Protein AF-A0A2G8JKJ4-F1 (afdb_monomer_lite)

Secondary structure (DSSP, 8-state):
-----TT--EEEEEEE--HHHHHHHH-GGGHHHHHHHHHHT-EEEPPPTTS--SSS----EEEEEEEHHHHHHHHHHHHHTSEEEEEEEEE-SSS----TT-HHHHHHHHHTT-EEEEEE-TTSSEEEEEEEEEGGGHHHHHHHHHHHHHHHHHHHHHHHHHHHHHHHHHHHHHHHHHHHHHHHHHHHHHHHHHHHHHHHHHHHHHHHHHHHHHHHHHHHHHTT-------------SHHHHHHHHHHHT---------

Structure (mmCIF, N/CA/C/O backbone):
data_AF-A0A2G8JKJ4-F1
#
_entry.id   AF-A0A2G8JKJ4-F1
#
loop_
_atom_site.group_PDB
_atom_site.id
_atom_site.type_symbol
_atom_site.label_atom_id
_atom_site.label_alt_id
_atom_site.label_comp_id
_atom_site.label_asym_id
_atom_site.label_entity_id
_atom_site.label_seq_id
_atom_site.pdbx_PDB_ins_code
_atom_site.Cartn_x
_atom_site.Cartn_y
_atom_site.Cartn_z
_atom_site.occupancy
_atom_site.B_iso_or_equiv
_atom_site.auth_seq_id
_atom_site.auth_comp_id
_atom_site.auth_asym_id
_atom_site.auth_atom_id
_atom_site.pdbx_PDB_model_num
ATOM 1 N N . MET A 1 1 ? -47.276 34.596 23.358 1.00 41.00 1 MET A N 1
ATOM 2 C CA . MET A 1 1 ? -46.702 34.034 22.116 1.00 41.00 1 MET A CA 1
ATOM 3 C C . MET A 1 1 ? -45.189 34.086 22.242 1.00 41.00 1 MET A C 1
ATOM 5 O O . MET A 1 1 ? -44.627 35.168 22.160 1.00 41.00 1 MET A O 1
ATOM 9 N N . SER A 1 2 ? -44.537 32.966 22.561 1.00 43.66 2 SER A N 1
ATOM 10 C CA . SER A 1 2 ? -43.074 32.901 22.648 1.00 43.66 2 SER A CA 1
ATOM 11 C C . SER A 1 2 ? -42.493 32.855 21.238 1.00 43.66 2 SER A C 1
ATOM 13 O O . SER A 1 2 ? -42.620 31.849 20.541 1.00 43.66 2 SER A O 1
ATOM 15 N N . VAL A 1 3 ? -41.913 33.978 20.823 1.00 45.44 3 VAL A N 1
ATOM 16 C CA . VAL A 1 3 ? -41.178 34.139 19.568 1.00 45.44 3 VAL A CA 1
ATOM 17 C C . VAL A 1 3 ? -40.009 33.152 19.578 1.00 45.44 3 VAL A C 1
ATOM 19 O O . VAL A 1 3 ? -39.128 33.237 20.429 1.00 45.44 3 VAL A O 1
ATOM 22 N N . LEU A 1 4 ? -40.042 32.169 18.676 1.00 54.62 4 LEU A N 1
ATOM 23 C CA . LEU A 1 4 ? -38.936 31.241 18.470 1.00 54.62 4 LEU A CA 1
ATOM 24 C C . LEU A 1 4 ? -37.830 31.994 17.740 1.00 54.62 4 LEU A C 1
ATOM 26 O O . LEU A 1 4 ? -38.016 32.451 16.615 1.00 54.62 4 LEU A O 1
ATOM 30 N N . ASP A 1 5 ? -36.695 32.127 18.410 1.00 52.91 5 ASP A N 1
ATOM 31 C CA . ASP A 1 5 ? -35.500 32.772 17.895 1.00 52.91 5 ASP A CA 1
ATOM 32 C C . ASP A 1 5 ? -35.009 32.016 16.640 1.00 52.91 5 ASP A C 1
ATOM 34 O O . ASP A 1 5 ? -34.419 30.931 16.706 1.00 52.91 5 ASP A O 1
ATOM 38 N N . THR A 1 6 ? -35.294 32.564 15.457 1.00 54.31 6 THR A N 1
ATOM 39 C CA . THR A 1 6 ? -34.967 32.004 14.130 1.00 54.31 6 THR A CA 1
ATOM 40 C C . THR A 1 6 ? -33.466 32.015 13.812 1.00 54.31 6 THR A C 1
ATOM 42 O O . THR A 1 6 ? -33.061 31.700 12.696 1.00 54.31 6 THR A O 1
ATOM 45 N N . LYS A 1 7 ? -32.619 32.325 14.802 1.00 53.75 7 LYS A N 1
ATOM 46 C CA . LYS A 1 7 ? -31.155 32.191 14.762 1.00 53.75 7 LYS A CA 1
ATOM 47 C C . LYS A 1 7 ? -30.640 30.886 15.379 1.00 53.75 7 LYS A C 1
ATOM 49 O O . LYS A 1 7 ? -29.430 30.720 15.543 1.00 53.75 7 LYS A O 1
ATOM 54 N N . SER A 1 8 ? -31.526 29.967 15.768 1.00 60.75 8 SER A N 1
ATOM 55 C CA . SER A 1 8 ? -31.111 28.735 16.437 1.00 60.75 8 SER A CA 1
ATOM 56 C C . SER A 1 8 ? -30.429 27.779 15.449 1.00 60.75 8 SER A C 1
ATOM 58 O O . SER A 1 8 ? -31.070 27.081 14.670 1.00 60.75 8 SER A O 1
ATOM 60 N N . ASN A 1 9 ? -29.094 27.758 15.478 1.00 73.88 9 ASN A N 1
ATOM 61 C CA . ASN A 1 9 ? -28.237 26.839 14.727 1.00 73.88 9 ASN A CA 1
ATOM 62 C C . ASN A 1 9 ? -28.346 25.402 15.282 1.00 73.88 9 ASN A C 1
ATOM 64 O O . ASN A 1 9 ? -27.384 24.818 15.794 1.00 73.88 9 ASN A O 1
ATOM 68 N N . ARG A 1 10 ? -29.576 24.886 15.302 1.00 81.62 10 ARG A N 1
ATOM 69 C CA . ARG A 1 10 ? -29.944 23.575 15.814 1.00 81.62 10 ARG A CA 1
ATOM 70 C C . ARG A 1 10 ? -29.975 22.601 14.652 1.00 81.62 10 ARG A C 1
ATOM 72 O O . ARG A 1 10 ? -30.665 22.821 13.663 1.00 81.62 10 ARG A O 1
ATOM 79 N N . VAL A 1 11 ? -29.248 21.509 14.799 1.00 88.94 11 VAL A N 1
ATOM 80 C CA . VAL A 1 11 ? -29.156 20.445 13.807 1.00 88.94 11 VAL A CA 1
ATOM 81 C C . VAL A 1 11 ? -29.582 19.129 14.426 1.00 88.94 11 VAL A C 1
ATOM 83 O O . VAL A 1 11 ? -29.460 18.911 15.633 1.00 88.94 11 VAL A O 1
ATOM 86 N N . THR A 1 12 ? -30.090 18.247 13.574 1.00 90.31 12 THR A N 1
ATOM 87 C CA . THR A 1 12 ? -30.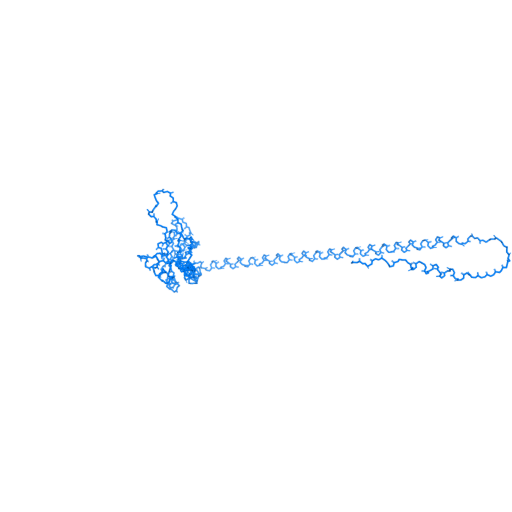307 16.848 13.928 1.00 90.31 12 THR A CA 1
ATOM 88 C C . THR A 1 12 ? -29.347 16.006 13.111 1.00 90.31 12 THR A C 1
ATOM 90 O O . THR A 1 12 ? -29.486 15.901 11.894 1.00 90.31 12 THR A O 1
ATOM 93 N N . LEU A 1 13 ? -28.359 15.427 13.780 1.00 90.38 13 LEU A N 1
ATOM 94 C CA . LEU A 1 13 ? -27.437 14.472 13.190 1.00 90.38 13 LEU A CA 1
ATOM 95 C C . LEU A 1 13 ? -27.982 13.062 13.379 1.00 90.38 13 LEU A C 1
ATOM 97 O O . LEU A 1 13 ? -28.580 12.736 14.402 1.00 90.38 13 LEU A O 1
ATOM 101 N N . LYS A 1 14 ? -27.750 12.213 12.387 1.00 90.06 14 LYS A N 1
ATOM 102 C CA . LYS A 1 14 ? -28.042 10.784 12.456 1.00 90.06 14 LYS A CA 1
ATOM 103 C C . LYS A 1 14 ? -26.732 10.031 12.317 1.00 90.06 14 LYS A C 1
ATOM 105 O O . LYS A 1 14 ? -25.901 10.387 11.481 1.00 90.06 14 LYS A O 1
ATOM 110 N N . MET A 1 15 ? -26.537 9.013 13.139 1.00 90.31 15 MET A N 1
ATOM 111 C CA . MET A 1 15 ? -25.380 8.133 13.049 1.00 90.31 15 MET A CA 1
ATOM 112 C C . MET A 1 15 ? -25.810 6.678 13.149 1.00 90.31 15 MET A C 1
ATOM 114 O O . MET A 1 15 ? -26.809 6.370 13.794 1.00 90.31 15 MET A O 1
ATOM 118 N N . ASP A 1 16 ? -25.047 5.807 12.502 1.00 88.50 16 ASP A N 1
ATOM 119 C CA . ASP A 1 16 ? -25.257 4.368 12.559 1.00 88.50 16 ASP A CA 1
ATOM 120 C C . ASP A 1 16 ? -24.409 3.767 13.683 1.00 88.50 16 ASP A C 1
ATOM 122 O O . ASP A 1 16 ? -23.215 4.065 13.798 1.00 88.50 16 ASP A O 1
ATOM 126 N N . VAL A 1 17 ? -25.048 2.978 14.540 1.00 86.94 17 VAL A N 1
ATOM 127 C CA . VAL A 1 17 ? -24.435 2.211 15.622 1.00 86.94 17 VAL A CA 1
ATOM 128 C C . VAL A 1 17 ? -25.158 0.876 15.705 1.00 86.94 17 VAL A C 1
ATOM 130 O O . VAL A 1 17 ? -26.389 0.853 15.738 1.00 8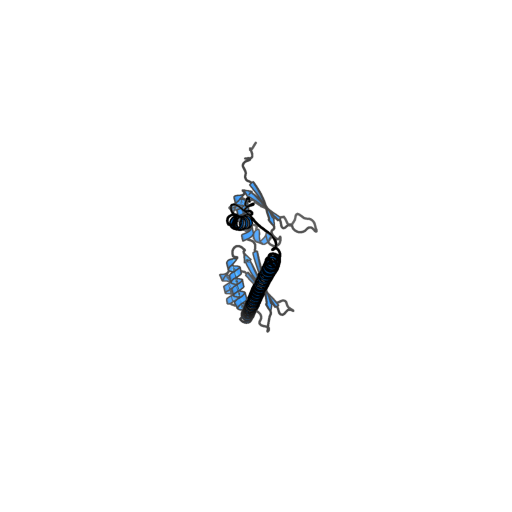6.94 17 VAL A O 1
ATOM 133 N N . SER A 1 18 ? -24.421 -0.229 15.810 1.00 85.12 18 SER A N 1
ATOM 134 C CA . SER A 1 18 ? -25.038 -1.551 15.915 1.00 85.12 18 SER A CA 1
ATOM 135 C C . SER A 1 18 ? -25.956 -1.646 17.137 1.00 85.12 18 SER A C 1
ATOM 137 O O . SER A 1 18 ? -25.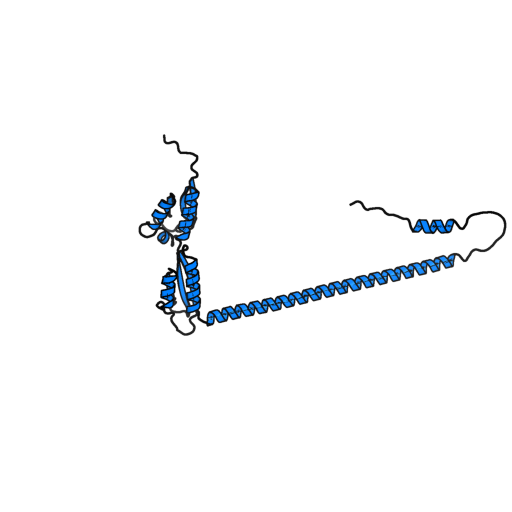575 -1.265 18.249 1.00 85.12 18 SER A O 1
ATOM 139 N N . PHE A 1 19 ? -27.144 -2.233 16.971 1.00 82.94 19 PHE A N 1
ATOM 140 C CA . PHE A 1 19 ? -28.081 -2.473 18.077 1.00 82.94 19 PHE A CA 1
ATOM 141 C C . PHE A 1 19 ? -27.462 -3.263 19.247 1.00 82.94 19 PHE A C 1
ATOM 143 O O . PHE A 1 19 ? -27.896 -3.124 20.391 1.00 82.94 19 PHE A O 1
ATOM 150 N N . THR A 1 20 ? -26.435 -4.085 18.990 1.00 84.62 20 THR A N 1
ATOM 151 C CA . THR A 1 20 ? -25.707 -4.836 20.030 1.00 84.62 20 THR A CA 1
ATOM 152 C C . THR A 1 20 ? -24.883 -3.936 20.950 1.00 84.62 20 THR A C 1
ATOM 154 O O . THR A 1 20 ? -24.540 -4.336 22.062 1.00 84.62 20 THR A O 1
ATOM 157 N N . GLU A 1 21 ? -24.540 -2.735 20.491 1.00 85.81 21 GLU A N 1
ATOM 158 C CA . GLU A 1 21 ? -23.681 -1.778 21.192 1.00 85.81 21 GLU A CA 1
ATOM 159 C C . GLU A 1 21 ? -24.491 -0.687 21.897 1.00 85.81 21 GLU A C 1
ATOM 161 O O . GLU A 1 21 ? -23.993 -0.082 22.848 1.00 85.81 21 GLU A O 1
ATOM 166 N N . HIS A 1 22 ? -25.759 -0.482 21.507 1.00 87.44 22 HIS A N 1
ATOM 167 C CA . HIS A 1 22 ? -26.654 0.507 22.127 1.00 87.44 22 HIS A CA 1
ATOM 168 C C . HIS A 1 22 ? -26.699 0.344 23.645 1.00 87.44 22 HIS A C 1
ATOM 170 O O . HIS A 1 22 ? -26.510 1.315 24.373 1.00 87.44 22 HIS A O 1
ATOM 176 N N . SER A 1 23 ? -26.855 -0.887 24.145 1.00 86.12 23 SER A N 1
ATOM 177 C CA . SER A 1 23 ? -26.884 -1.150 25.590 1.00 86.12 23 SER A CA 1
ATOM 178 C C . SER A 1 23 ? -25.584 -0.757 26.298 1.00 86.12 23 SER A C 1
ATOM 180 O O . SER A 1 23 ? -25.615 -0.345 27.457 1.00 86.12 23 SER A O 1
ATOM 182 N N . HIS A 1 24 ? -24.442 -0.894 25.617 1.00 86.31 24 HIS A N 1
ATOM 183 C CA . HIS A 1 24 ? -23.134 -0.554 26.173 1.00 86.31 24 HIS A CA 1
ATOM 184 C C . HIS A 1 24 ? -22.961 0.966 26.287 1.00 86.31 24 HIS A C 1
ATOM 186 O O . HIS A 1 24 ? -22.520 1.446 27.328 1.00 86.31 24 HIS A O 1
ATOM 192 N N . ILE A 1 25 ? -23.391 1.714 25.264 1.00 88.44 25 ILE A N 1
ATOM 193 C CA . ILE A 1 25 ? -23.325 3.185 25.238 1.00 88.44 25 ILE A CA 1
ATOM 194 C C . ILE A 1 25 ? -24.319 3.811 26.223 1.00 88.44 25 ILE A C 1
ATOM 196 O O . ILE A 1 25 ? -23.982 4.763 26.925 1.00 88.44 25 ILE A O 1
ATOM 200 N N . ILE A 1 26 ? -25.547 3.283 26.292 1.00 89.19 26 ILE A N 1
ATOM 201 C CA . ILE A 1 26 ? -26.577 3.752 27.232 1.00 89.19 26 ILE A CA 1
ATOM 202 C C . ILE A 1 26 ? -26.079 3.577 28.676 1.00 89.19 26 ILE A C 1
ATOM 204 O O . ILE A 1 26 ? -26.216 4.478 29.513 1.00 89.19 26 ILE A O 1
ATOM 208 N N . GLY A 1 27 ? -25.440 2.439 28.951 1.00 85.94 27 GLY A N 1
ATOM 209 C CA . GLY A 1 27 ? -24.912 2.096 30.263 1.00 85.94 27 GLY A CA 1
ATOM 210 C C . GLY A 1 27 ? -25.996 1.682 31.259 1.00 85.94 27 GLY A C 1
ATOM 211 O O . GLY A 1 27 ? -27.198 1.722 30.988 1.00 85.94 27 GLY A O 1
ATOM 212 N N . LYS A 1 28 ? -25.568 1.275 32.458 1.00 86.88 28 LYS A N 1
ATOM 213 C CA . LYS A 1 28 ? -26.476 0.838 33.531 1.00 86.88 28 LYS A CA 1
ATOM 214 C C . LYS A 1 28 ? -27.427 1.984 33.910 1.00 86.88 28 LYS A C 1
ATOM 216 O O . LYS A 1 28 ? -26.973 3.048 34.325 1.00 86.88 28 LYS A O 1
ATOM 221 N N . GLY A 1 29 ? -28.735 1.778 33.727 1.00 84.69 29 GLY A N 1
ATOM 222 C CA . GLY A 1 29 ? -29.771 2.778 34.027 1.00 84.69 29 GLY A CA 1
ATOM 223 C C . GLY A 1 29 ? -29.738 4.038 33.149 1.00 84.69 29 GLY A C 1
ATOM 224 O O . GLY A 1 29 ? -30.301 5.064 33.536 1.00 84.69 29 GLY A O 1
ATOM 225 N N . GLY A 1 30 ? -29.052 4.003 32.000 1.00 87.50 30 GLY A N 1
ATOM 226 C CA . GLY A 1 30 ? -28.909 5.175 31.133 1.00 87.50 30 GLY A CA 1
ATOM 227 C C . GLY A 1 30 ? -27.964 6.250 31.671 1.00 87.50 30 GLY A C 1
ATOM 228 O O . GLY A 1 30 ? -27.962 7.366 31.160 1.00 87.50 30 GLY A O 1
ATOM 229 N N . ASN A 1 31 ? -27.180 5.956 32.713 1.00 90.69 31 ASN A N 1
ATOM 230 C CA . ASN A 1 31 ? -26.353 6.966 33.377 1.00 90.69 31 ASN A CA 1
ATOM 231 C C . ASN A 1 31 ? -25.243 7.514 32.472 1.00 90.69 31 ASN A C 1
ATOM 233 O O . ASN A 1 31 ? -24.952 8.706 32.526 1.00 90.69 31 ASN A O 1
ATOM 237 N N . ILE A 1 32 ? -24.650 6.664 31.628 1.00 91.12 32 ILE A N 1
ATOM 238 C CA . ILE A 1 32 ? -23.559 7.069 30.732 1.00 91.12 32 ILE A CA 1
ATOM 239 C C . ILE A 1 32 ? -24.105 8.028 29.677 1.00 91.12 32 ILE A C 1
ATOM 241 O O . ILE A 1 32 ? -23.603 9.141 29.537 1.00 91.12 32 ILE A O 1
ATOM 245 N N . ILE A 1 33 ? -25.179 7.641 28.984 1.00 91.56 33 ILE A N 1
ATOM 246 C CA . ILE A 1 33 ? -25.757 8.501 27.953 1.00 91.56 33 ILE A CA 1
ATOM 247 C C . ILE A 1 33 ? -26.364 9.784 28.529 1.00 91.56 33 ILE A C 1
ATOM 249 O O . ILE A 1 33 ? -26.212 10.838 27.921 1.00 91.56 33 ILE A O 1
ATOM 253 N N . ARG A 1 34 ? -26.992 9.735 29.713 1.00 92.81 34 ARG A N 1
ATOM 254 C CA . ARG A 1 34 ? -27.537 10.935 30.370 1.00 92.81 34 ARG A CA 1
ATOM 255 C C . ARG A 1 34 ? -26.437 11.957 30.647 1.00 92.81 34 ARG A C 1
ATOM 257 O O . ARG A 1 34 ? -26.633 13.133 30.370 1.00 92.81 34 ARG A O 1
ATOM 264 N N . LYS A 1 35 ? -25.266 11.493 31.093 1.00 92.75 35 LYS A N 1
ATOM 265 C CA . LYS A 1 35 ? -24.085 12.341 31.275 1.00 92.75 35 LYS A CA 1
ATOM 266 C C . LYS A 1 35 ? -23.624 12.969 29.956 1.00 92.75 35 LYS A C 1
ATOM 268 O O . LYS A 1 35 ? -23.375 14.164 29.917 1.00 92.75 35 LYS A O 1
ATOM 273 N N . VAL A 1 36 ? -23.587 12.206 28.859 1.00 92.62 36 VAL A N 1
ATOM 274 C CA . VAL A 1 36 ? -23.235 12.752 27.532 1.00 92.62 36 VAL A CA 1
ATOM 275 C C . VAL A 1 36 ? -24.257 13.796 27.064 1.00 92.62 36 VAL A C 1
ATOM 277 O O . VAL A 1 36 ? -23.864 14.831 26.531 1.00 92.62 36 VAL A O 1
ATOM 280 N N . MET A 1 37 ? -25.557 13.563 27.271 1.00 92.94 37 MET A N 1
ATOM 281 C CA . MET A 1 37 ? -26.612 14.536 26.946 1.00 92.94 37 MET A CA 1
ATOM 282 C C . MET A 1 37 ? -26.471 15.831 27.753 1.00 92.94 37 MET A C 1
ATOM 284 O O . MET A 1 37 ? -26.619 16.915 27.194 1.00 92.94 37 MET A O 1
ATOM 288 N N . GLU A 1 38 ? -26.171 15.715 29.048 1.00 93.25 38 GLU A N 1
ATOM 289 C CA . GLU A 1 38 ? -25.981 16.844 29.964 1.00 93.25 38 GLU A CA 1
ATOM 290 C C . GLU A 1 38 ? -24.729 17.658 29.609 1.00 93.25 38 GLU A C 1
ATOM 292 O O . GLU A 1 38 ? -24.814 18.875 29.463 1.00 93.25 38 GLU A O 1
ATOM 297 N N . GLU A 1 39 ? -23.594 16.994 29.370 1.00 92.38 39 GLU A N 1
ATOM 298 C CA . GLU A 1 39 ? -22.326 17.644 29.004 1.00 92.38 39 GLU A CA 1
ATOM 299 C C . GLU A 1 39 ? -22.396 18.361 27.648 1.00 92.38 39 GLU A C 1
ATOM 301 O O . GLU A 1 39 ? -21.786 19.412 27.464 1.00 92.38 39 GLU A O 1
ATOM 306 N N . THR A 1 40 ? -23.133 17.801 26.686 1.00 91.38 40 THR A N 1
ATOM 307 C CA . THR A 1 40 ? -23.195 18.331 25.311 1.00 91.38 40 THR A CA 1
ATOM 308 C C . THR A 1 40 ? -24.409 19.220 25.052 1.00 91.38 40 THR A C 1
ATOM 310 O O . THR A 1 40 ? -24.523 19.806 23.971 1.00 91.38 40 THR A O 1
ATOM 313 N N . GLY A 1 41 ? -25.349 19.300 26.001 1.00 90.19 41 GLY A N 1
ATOM 314 C CA . GLY A 1 41 ? -26.628 19.996 25.832 1.00 90.19 41 GLY A CA 1
ATOM 315 C C . GLY A 1 41 ? -27.478 19.450 24.675 1.00 90.19 41 GLY A C 1
ATOM 316 O O . GLY A 1 41 ? -28.303 20.176 24.112 1.00 90.19 41 GLY A O 1
ATOM 317 N N . CYS A 1 42 ? -27.247 18.197 24.272 1.00 92.25 42 CYS A N 1
ATOM 318 C CA . CYS A 1 42 ? -27.900 17.559 23.131 1.00 92.25 42 CYS A CA 1
ATOM 319 C C . CYS A 1 42 ? -28.880 16.474 23.573 1.00 92.25 42 CYS A C 1
ATOM 321 O O . CYS A 1 42 ? -28.691 15.792 24.576 1.00 92.25 42 CYS A O 1
ATOM 323 N N . HIS A 1 43 ? -29.917 16.270 22.768 1.00 91.81 43 HIS A N 1
ATOM 324 C CA . HIS A 1 43 ? -30.904 15.223 22.967 1.00 91.81 43 HIS A CA 1
ATOM 325 C C . HIS A 1 43 ? -30.600 14.036 22.051 1.00 91.81 43 HIS A C 1
ATOM 327 O O . HIS A 1 43 ? -30.695 14.146 20.827 1.00 91.81 43 HIS A O 1
ATOM 333 N N . ILE A 1 44 ? -30.231 12.901 22.643 1.00 92.25 44 ILE A N 1
ATOM 334 C CA . ILE A 1 44 ? -29.839 11.685 21.920 1.00 92.25 44 ILE A CA 1
ATOM 335 C C . ILE A 1 44 ? -30.972 10.656 22.018 1.00 92.25 44 ILE A C 1
ATOM 337 O O . ILE A 1 44 ? -31.435 10.314 23.099 1.00 92.25 44 ILE A O 1
ATOM 341 N N . HIS A 1 45 ? -31.435 10.142 20.889 1.00 89.81 45 HIS A N 1
ATOM 342 C CA . HIS A 1 45 ? -32.508 9.160 20.835 1.00 89.81 45 HIS A CA 1
ATOM 343 C C . HIS A 1 45 ? -32.004 7.874 20.185 1.00 89.81 45 HIS A C 1
ATOM 345 O O . HIS A 1 45 ? -31.599 7.876 19.018 1.00 89.81 45 HIS A O 1
ATOM 351 N N . PHE A 1 46 ? -32.052 6.780 20.946 1.00 88.06 46 PHE A N 1
ATOM 352 C CA . PHE A 1 46 ? -31.813 5.432 20.440 1.00 88.06 46 PHE A CA 1
ATOM 353 C C . PHE A 1 46 ? -33.122 4.846 19.901 1.00 88.06 46 PHE A C 1
ATOM 355 O O . PHE A 1 46 ? -34.180 5.104 20.476 1.00 88.06 46 PHE A O 1
ATOM 362 N N . PRO A 1 47 ? -33.081 4.077 18.806 1.00 81.69 47 PRO A N 1
ATOM 363 C CA . PRO A 1 47 ? -34.268 3.428 18.272 1.00 81.69 47 PRO A CA 1
ATOM 364 C C . PRO A 1 47 ? -34.803 2.426 19.302 1.00 81.69 47 PRO A C 1
ATOM 366 O O . PRO A 1 47 ? -34.100 1.512 19.732 1.00 81.69 47 PRO A O 1
ATOM 369 N N . ASP A 1 48 ? -36.047 2.632 19.735 1.00 66.94 48 ASP A N 1
ATOM 370 C CA . ASP A 1 48 ? -36.690 1.781 20.732 1.00 66.94 48 ASP A CA 1
ATOM 371 C C . ASP A 1 48 ? -36.901 0.376 20.152 1.00 66.94 48 ASP A C 1
ATOM 373 O O . ASP A 1 48 ? -37.592 0.194 19.147 1.00 66.94 48 ASP A O 1
ATOM 377 N N . SER A 1 49 ? -36.299 -0.628 20.792 1.00 55.81 49 SER A N 1
ATOM 378 C CA . SER A 1 49 ? -36.421 -2.030 20.380 1.00 55.81 49 SER A CA 1
ATOM 379 C C . SER A 1 49 ? -37.845 -2.582 20.538 1.00 55.81 49 SER A C 1
ATOM 381 O O . SER A 1 49 ? -38.132 -3.634 19.974 1.00 55.81 49 SER A O 1
ATOM 383 N N . ASN A 1 50 ? -38.737 -1.894 21.264 1.00 53.56 50 ASN A N 1
ATOM 384 C CA . ASN A 1 50 ? -40.089 -2.377 21.569 1.00 53.56 50 ASN A CA 1
ATOM 385 C C . ASN A 1 50 ? -41.203 -1.803 20.676 1.00 53.56 50 ASN A C 1
ATOM 387 O O . ASN A 1 50 ? -42.358 -2.197 20.833 1.00 53.56 50 ASN A O 1
ATOM 391 N N . ARG A 1 51 ? -40.904 -0.890 19.738 1.00 55.19 51 ARG A N 1
ATOM 392 C CA . ARG A 1 51 ? -41.931 -0.259 18.879 1.00 55.19 51 ARG A CA 1
ATOM 393 C C . ARG A 1 51 ? -42.197 -0.957 17.541 1.00 55.19 51 ARG A C 1
ATOM 395 O O . ARG A 1 51 ? -43.092 -0.519 16.824 1.00 55.19 51 ARG A O 1
ATOM 402 N N . CYS A 1 52 ? -41.483 -2.036 17.220 1.00 48.56 52 CYS A N 1
ATOM 403 C CA . CYS A 1 52 ? -41.679 -2.777 15.973 1.00 48.56 52 CYS A CA 1
ATOM 404 C C . CYS A 1 52 ? -42.197 -4.191 16.245 1.00 48.56 52 CYS A C 1
ATOM 406 O O . CYS A 1 52 ? -41.459 -5.091 16.645 1.00 48.56 52 CYS A O 1
ATOM 408 N N . THR A 1 53 ? -43.493 -4.368 16.001 1.00 49.09 53 THR A N 1
ATOM 409 C CA . THR A 1 53 ? -44.154 -5.658 15.806 1.00 49.09 53 THR A CA 1
ATOM 410 C C . THR A 1 53 ? -43.390 -6.463 14.753 1.00 49.09 53 THR A C 1
ATOM 412 O O . THR A 1 53 ? -43.124 -5.945 13.679 1.00 49.09 53 THR A O 1
ATOM 415 N N . GLN A 1 54 ? -43.011 -7.692 15.117 1.00 50.50 54 GLN A N 1
ATOM 416 C CA . GLN A 1 54 ? -42.597 -8.828 14.282 1.00 50.50 54 GLN A CA 1
ATOM 417 C C . GLN A 1 54 ? -41.922 -8.507 12.924 1.00 50.50 54 GLN A C 1
ATOM 419 O O . GLN A 1 54 ? -42.554 -8.057 11.978 1.00 50.50 54 GLN A O 1
ATOM 424 N N . GLN A 1 55 ? -40.653 -8.925 12.800 1.00 50.88 55 GLN A N 1
ATOM 425 C CA . GLN A 1 55 ? -39.962 -9.233 11.531 1.00 50.88 55 GLN A CA 1
ATOM 426 C C . GLN A 1 55 ? -39.239 -8.122 10.751 1.00 50.88 55 GLN A C 1
ATOM 428 O O . GLN A 1 55 ? -38.789 -8.389 9.639 1.00 50.88 55 GLN A O 1
ATOM 433 N N . GLN A 1 56 ? -38.999 -6.944 11.330 1.00 49.75 56 GLN A N 1
ATOM 434 C CA . GLN A 1 56 ? -38.167 -5.920 10.685 1.00 49.75 56 GLN A CA 1
ATOM 435 C C . GLN A 1 56 ? -36.879 -5.650 11.466 1.00 49.75 56 GLN A C 1
ATOM 437 O O . GLN A 1 56 ? -36.889 -5.518 12.689 1.00 49.75 56 GLN A O 1
ATOM 442 N N . GLU A 1 57 ? -35.765 -5.627 10.735 1.00 55.81 57 GLU A N 1
ATOM 443 C CA . GLU A 1 57 ? -34.406 -5.379 11.215 1.00 55.81 57 GLU A CA 1
ATOM 444 C C . GLU A 1 57 ? -34.375 -4.238 12.242 1.00 55.81 57 GLU A C 1
ATOM 446 O O . GLU A 1 57 ? -34.900 -3.147 12.010 1.00 55.81 57 GLU A O 1
ATOM 451 N N . LYS A 1 58 ? -33.774 -4.496 13.410 1.00 63.38 58 LYS A N 1
ATOM 452 C CA . LYS A 1 58 ? -33.565 -3.468 14.436 1.00 63.38 58 LYS A CA 1
ATOM 453 C C . LYS A 1 58 ? -32.787 -2.319 13.795 1.00 63.38 58 LYS A C 1
ATOM 455 O O . LYS A 1 58 ? -31.701 -2.541 13.270 1.00 63.38 58 LYS A O 1
ATOM 460 N N . SER A 1 59 ? -33.341 -1.108 13.822 1.00 70.88 59 SER A N 1
ATOM 461 C CA . SER A 1 59 ? -32.665 0.055 13.245 1.00 70.88 59 SER A CA 1
ATOM 462 C C . SER A 1 59 ? -31.379 0.354 14.016 1.00 70.88 59 SER A C 1
ATOM 464 O O . SER A 1 59 ? -31.383 0.406 15.245 1.00 70.88 59 SER A O 1
ATOM 466 N N . ASN A 1 60 ? -30.289 0.593 13.293 1.00 84.25 60 ASN A N 1
ATOM 467 C CA . ASN A 1 60 ? -29.006 1.017 13.856 1.00 84.25 60 ASN A CA 1
ATOM 468 C C . ASN A 1 60 ? -28.904 2.552 13.986 1.00 84.25 60 ASN A C 1
ATOM 470 O O . ASN A 1 60 ? -27.882 3.086 14.412 1.00 84.25 60 ASN A O 1
ATOM 474 N N . GLN A 1 61 ? -29.960 3.294 13.633 1.00 86.31 61 GLN A N 1
ATOM 475 C CA . GLN A 1 61 ? -29.905 4.750 13.532 1.00 86.31 61 GLN A CA 1
ATOM 476 C C . GLN A 1 61 ? -30.149 5.449 14.877 1.00 86.31 61 GLN A C 1
ATOM 478 O O . GLN A 1 61 ? -31.281 5.539 15.353 1.00 86.31 61 GLN A O 1
ATOM 483 N N . VAL A 1 62 ? -29.094 6.042 15.434 1.00 90.00 62 VAL A N 1
ATOM 484 C CA . VAL A 1 62 ? -29.142 6.938 16.598 1.00 90.00 62 VAL A CA 1
ATOM 485 C C . VAL A 1 62 ? -29.294 8.383 16.118 1.00 90.00 62 VAL A C 1
ATOM 487 O O . VAL A 1 62 ? -28.573 8.829 15.222 1.00 90.00 62 VAL A O 1
ATOM 490 N N . SER A 1 63 ? -30.235 9.128 16.702 1.00 91.50 63 SER A N 1
ATOM 491 C CA . SER A 1 63 ? -30.501 10.534 16.350 1.00 91.50 63 SER A CA 1
ATOM 492 C C . SER A 1 63 ? -30.013 11.478 17.448 1.00 91.50 63 SER A C 1
ATOM 494 O O . SER A 1 63 ? -30.318 11.268 18.615 1.00 91.50 63 SER A O 1
ATOM 496 N N . ILE A 1 64 ? -29.282 12.529 17.082 1.00 94.12 64 ILE A N 1
ATOM 497 C CA . ILE A 1 64 ? -28.689 13.522 17.985 1.00 94.12 64 ILE A CA 1
ATOM 498 C C . ILE A 1 64 ? -29.228 14.895 17.586 1.00 94.12 64 ILE A C 1
ATOM 500 O O . ILE A 1 64 ? -28.880 15.403 16.523 1.00 94.12 64 ILE A O 1
ATOM 504 N N . ALA A 1 65 ? -30.069 15.499 18.418 1.00 91.94 65 ALA A N 1
ATOM 505 C CA . ALA A 1 65 ? -30.657 16.813 18.174 1.00 91.94 65 ALA A CA 1
ATOM 506 C C . ALA A 1 65 ? -30.096 17.849 19.155 1.00 91.94 65 ALA A C 1
ATOM 508 O O . ALA A 1 65 ? -30.223 17.700 20.370 1.00 91.94 65 ALA A O 1
ATOM 509 N N . GLY A 1 66 ? -29.505 18.926 18.647 1.00 91.12 66 GLY A N 1
ATOM 510 C CA . GLY A 1 66 ? -28.872 19.941 19.488 1.00 91.12 66 GLY A CA 1
ATOM 511 C C . GLY A 1 66 ? -28.244 21.064 18.678 1.00 91.12 66 GLY A C 1
ATOM 512 O O . GLY A 1 66 ? -28.555 21.234 17.504 1.00 91.12 66 GLY A O 1
ATOM 513 N N . GLN A 1 67 ? -27.379 21.859 19.303 1.00 91.44 67 GLN A N 1
ATOM 514 C CA . GLN A 1 67 ? -26.568 22.853 18.586 1.00 91.44 67 GLN A CA 1
ATOM 515 C C . GLN A 1 67 ? -25.502 22.155 17.728 1.00 91.44 67 GLN A C 1
ATOM 517 O O . GLN A 1 67 ? -25.090 21.054 18.077 1.00 91.44 67 GLN A O 1
ATOM 522 N N . ILE A 1 68 ? -25.011 22.777 16.647 1.00 89.19 68 ILE A N 1
ATOM 523 C CA . ILE A 1 68 ? -23.974 22.163 15.784 1.00 89.19 68 ILE A CA 1
ATOM 524 C C . ILE A 1 68 ? -22.744 21.702 16.577 1.00 89.19 68 ILE A C 1
ATOM 526 O O . ILE A 1 68 ? -22.309 20.562 16.427 1.00 89.19 68 ILE A O 1
ATOM 530 N N . THR A 1 69 ? -22.204 22.568 17.435 1.00 90.62 69 THR A N 1
ATOM 531 C CA . THR A 1 69 ? -21.004 22.288 18.239 1.00 90.62 69 THR A CA 1
ATOM 532 C C . THR A 1 69 ? -21.237 21.152 19.232 1.00 90.62 69 THR A C 1
ATOM 534 O O . THR A 1 69 ? -20.435 20.227 19.307 1.00 90.62 69 THR A O 1
ATOM 537 N N . GLY A 1 70 ? -22.367 21.174 19.944 1.00 92.00 70 GLY A N 1
ATOM 538 C CA . GLY A 1 70 ? -22.749 20.112 20.875 1.00 92.00 70 GLY A CA 1
ATOM 539 C C . GLY A 1 70 ? -23.041 18.785 20.170 1.00 92.00 70 GLY A C 1
ATOM 540 O O . GLY A 1 70 ? -22.651 17.733 20.665 1.00 92.00 70 GLY A O 1
ATOM 541 N N . ALA A 1 71 ? -23.682 18.811 18.998 1.00 92.19 71 ALA A N 1
ATOM 542 C CA . ALA A 1 71 ? -24.052 17.603 18.264 1.00 92.19 71 ALA A CA 1
ATOM 543 C C . ALA A 1 71 ? -22.818 16.872 17.711 1.00 92.19 71 ALA A C 1
ATOM 545 O O . ALA A 1 71 ? -22.776 15.640 17.710 1.00 92.19 71 ALA A O 1
ATOM 546 N N . GLU A 1 72 ? -21.800 17.621 17.280 1.00 92.50 72 GLU A N 1
ATOM 547 C CA . GLU A 1 72 ? -20.503 17.072 16.875 1.00 92.50 72 GLU A CA 1
ATOM 548 C C . GLU A 1 72 ? -19.767 16.448 18.072 1.00 92.50 72 GLU A C 1
ATOM 550 O O . GLU A 1 72 ? -19.380 15.277 18.003 1.00 92.50 72 GLU A O 1
ATOM 555 N N . GLN A 1 73 ? -19.715 17.151 19.209 1.00 93.19 73 GLN A N 1
ATOM 556 C CA . GLN A 1 73 ? -19.121 16.629 20.445 1.00 93.19 73 GLN A CA 1
ATOM 557 C C . GLN A 1 73 ? -19.851 15.384 20.966 1.00 93.19 73 GLN A C 1
ATOM 559 O O . GLN A 1 73 ? -19.211 14.400 21.334 1.00 93.19 73 GLN A O 1
ATOM 564 N N . ALA A 1 74 ? -21.186 15.375 20.948 1.00 93.56 74 ALA A N 1
ATOM 565 C CA . ALA A 1 74 ? -21.997 14.221 21.331 1.00 93.56 74 ALA A CA 1
ATOM 566 C C . ALA A 1 74 ? -21.703 13.014 20.441 1.00 93.56 74 ALA A C 1
ATOM 568 O O . ALA A 1 74 ? -21.523 11.903 20.940 1.00 93.56 74 ALA A O 1
ATOM 569 N N . ARG A 1 75 ? -21.579 13.226 19.126 1.00 92.31 75 ARG A N 1
ATOM 570 C CA . ARG A 1 75 ? -21.186 12.175 18.180 1.00 92.31 75 ARG A CA 1
ATOM 571 C C . ARG A 1 75 ? -19.785 11.640 18.479 1.00 92.31 75 ARG A C 1
ATOM 573 O O . ARG A 1 75 ? -19.594 10.425 18.431 1.00 92.31 75 ARG A O 1
ATOM 580 N N . ALA A 1 76 ? -18.821 12.509 18.784 1.00 91.56 76 ALA A N 1
ATOM 581 C CA . ALA A 1 76 ? -17.469 12.097 19.159 1.00 91.56 76 ALA A CA 1
ATOM 582 C C . ALA A 1 76 ? -17.471 11.274 20.460 1.00 91.56 76 ALA A C 1
ATOM 584 O O . ALA A 1 76 ? -16.910 10.180 20.490 1.00 91.56 76 ALA A O 1
ATOM 585 N N . LYS A 1 77 ? -18.193 11.731 21.491 1.00 91.19 77 LYS A N 1
ATOM 586 C CA . LYS A 1 77 ? -18.348 11.025 22.774 1.00 91.19 77 LYS A CA 1
ATOM 587 C C . LYS A 1 77 ? -19.033 9.667 22.629 1.00 91.19 77 LYS A C 1
ATOM 589 O O . LYS A 1 77 ? -18.574 8.691 23.212 1.00 91.19 77 LYS A O 1
ATOM 594 N N . ILE A 1 78 ? -20.091 9.568 21.821 1.00 91.56 78 ILE A N 1
ATOM 595 C CA . ILE A 1 78 ? -20.745 8.280 21.535 1.00 91.56 78 ILE A CA 1
ATOM 596 C C . ILE A 1 78 ? -19.764 7.322 20.857 1.00 91.56 78 ILE A C 1
ATOM 598 O O . ILE A 1 78 ? -19.698 6.157 21.239 1.00 91.56 78 ILE A O 1
ATOM 602 N N . ARG A 1 79 ? -18.983 7.801 19.879 1.00 89.56 79 ARG A N 1
ATOM 603 C CA . ARG A 1 79 ? -17.965 6.976 19.211 1.00 89.56 79 ARG A CA 1
ATOM 604 C C . ARG A 1 79 ? -16.867 6.511 20.158 1.00 89.56 79 ARG A C 1
ATOM 606 O O . ARG A 1 79 ? -16.399 5.390 20.020 1.00 89.56 79 ARG A O 1
ATOM 613 N N . GLU A 1 80 ? -16.475 7.348 21.109 1.00 88.75 80 GLU A N 1
ATOM 614 C CA . GLU A 1 80 ? -15.470 7.027 22.121 1.00 88.75 80 GLU A CA 1
ATOM 615 C C . GLU A 1 80 ? -15.939 5.927 23.096 1.00 88.75 80 GLU A C 1
ATOM 617 O O . GLU A 1 80 ? -15.132 5.118 23.555 1.00 88.75 80 GLU A O 1
ATOM 622 N N . LEU A 1 81 ? -17.247 5.868 23.366 1.00 87.25 81 LEU A N 1
ATOM 623 C CA . LEU A 1 81 ? -17.886 4.849 24.205 1.00 87.25 81 LEU A CA 1
ATOM 624 C C . LEU A 1 81 ? -18.148 3.521 23.475 1.00 87.25 81 LEU A C 1
ATOM 626 O O . LEU A 1 81 ? -18.590 2.558 24.109 1.00 87.25 81 LEU A O 1
ATOM 630 N N . LEU A 1 82 ? -17.905 3.450 22.161 1.00 88.25 82 LEU A N 1
ATOM 631 C CA . LEU A 1 82 ? -18.063 2.205 21.418 1.00 88.25 82 LEU A CA 1
ATOM 632 C C . LEU A 1 82 ? -17.030 1.172 21.890 1.00 88.25 82 LEU A C 1
ATOM 634 O O . LEU A 1 82 ? -15.839 1.488 22.003 1.00 88.25 82 LEU A O 1
ATOM 638 N N . PRO A 1 83 ? -17.455 -0.075 22.155 1.00 84.38 83 PRO A N 1
ATOM 639 C CA . PRO A 1 83 ? -16.526 -1.136 22.490 1.00 84.38 83 PRO A CA 1
ATOM 640 C C . PRO A 1 83 ? -15.685 -1.493 21.262 1.00 84.38 83 PRO A C 1
ATOM 642 O O . PRO A 1 83 ? -16.211 -1.773 20.189 1.00 84.38 83 PRO A O 1
ATOM 645 N N . LEU A 1 84 ? -14.369 -1.547 21.429 1.00 84.56 84 LEU A N 1
ATOM 646 C CA . LEU A 1 84 ? -13.458 -2.043 20.405 1.00 84.56 84 LEU A CA 1
ATOM 647 C C . LEU A 1 84 ? -13.185 -3.521 20.685 1.00 84.56 84 LEU A C 1
ATOM 649 O O . LEU A 1 84 ? -12.688 -3.866 21.756 1.00 84.56 84 LEU A O 1
ATOM 653 N N . VAL A 1 85 ? -13.538 -4.405 19.754 1.00 83.19 85 VAL A N 1
ATOM 654 C CA . VAL A 1 85 ? -13.333 -5.853 19.899 1.00 83.19 85 VAL A CA 1
ATOM 655 C C . VAL A 1 85 ? -12.442 -6.347 18.770 1.00 83.19 85 VAL A C 1
ATOM 657 O O . VAL A 1 85 ? -12.798 -6.237 17.602 1.00 83.19 85 VAL A O 1
ATOM 660 N N . LEU A 1 86 ? -11.297 -6.917 19.130 1.00 83.19 86 LEU A N 1
ATOM 661 C CA . LEU A 1 86 ? -10.387 -7.595 18.214 1.00 83.19 86 LEU A CA 1
ATOM 662 C C . LEU A 1 86 ? -10.374 -9.079 18.552 1.00 83.19 86 LEU A C 1
ATOM 664 O O . LEU A 1 86 ? -10.403 -9.452 19.724 1.00 83.19 86 LEU A O 1
ATOM 668 N N . PHE A 1 87 ? -10.307 -9.929 17.538 1.00 83.56 87 PHE A N 1
ATOM 669 C CA . PHE A 1 87 ? -10.078 -11.350 17.734 1.00 83.56 87 PHE A CA 1
ATOM 670 C C . PHE A 1 87 ? -8.969 -11.828 16.808 1.00 83.56 87 PHE A C 1
ATOM 672 O O . PHE A 1 87 ? -8.846 -11.364 15.677 1.00 83.56 87 PHE A O 1
ATOM 679 N N . PHE A 1 88 ? -8.162 -12.755 17.301 1.00 81.31 88 PHE A N 1
ATOM 680 C CA . PHE A 1 88 ? -7.165 -13.458 16.509 1.00 81.31 88 PHE A CA 1
ATOM 681 C C . PHE A 1 88 ? -7.197 -14.939 16.864 1.00 81.31 88 PHE A C 1
ATOM 683 O O . PHE A 1 88 ? -7.552 -15.324 17.982 1.00 81.31 88 PHE A O 1
ATOM 690 N N . GLU A 1 89 ? -6.863 -15.776 15.891 1.00 77.75 89 GLU A N 1
ATOM 691 C CA . GLU A 1 89 ? -6.812 -17.222 16.064 1.00 77.75 89 GLU A CA 1
ATOM 692 C C . GLU A 1 89 ? -5.357 -17.672 16.165 1.00 77.75 89 GLU A C 1
ATOM 694 O O . GLU A 1 89 ? -4.524 -17.319 15.332 1.00 77.75 89 GLU A O 1
ATOM 699 N N . LEU A 1 90 ? -5.054 -18.446 17.203 1.00 72.81 90 LEU A N 1
ATOM 700 C CA . LEU A 1 90 ? -3.746 -19.052 17.420 1.00 72.81 90 LEU A CA 1
ATOM 701 C C . LEU A 1 90 ? -3.801 -20.524 16.986 1.00 72.81 90 LEU A C 1
ATOM 703 O O . LEU A 1 90 ? -4.645 -21.254 17.518 1.00 72.81 90 LEU A O 1
ATOM 707 N N . PRO A 1 91 ? -2.926 -20.986 16.072 1.00 64.38 91 PRO A N 1
ATOM 708 C CA . PRO A 1 91 ? -2.798 -22.404 15.755 1.00 64.38 91 PRO A CA 1
ATOM 709 C C . PRO A 1 91 ? -2.137 -23.141 16.931 1.00 64.38 91 PRO A C 1
ATOM 711 O O . PRO A 1 91 ? -1.015 -22.834 17.329 1.00 64.38 91 PRO A O 1
ATOM 714 N N . ILE A 1 92 ? -2.837 -24.115 17.509 1.00 63.31 92 ILE A N 1
ATOM 715 C CA . ILE A 1 92 ? -2.360 -24.917 18.639 1.00 63.31 92 ILE A CA 1
ATOM 716 C C . ILE A 1 92 ? -1.456 -26.030 18.095 1.00 63.31 92 ILE A C 1
ATOM 718 O O . ILE A 1 92 ? -1.911 -27.140 17.811 1.00 63.31 92 ILE A O 1
ATOM 722 N N 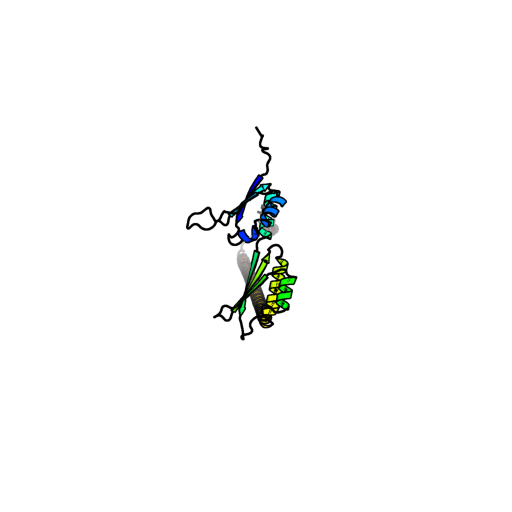. SER A 1 93 ? -0.161 -25.749 17.974 1.00 52.88 93 SER A N 1
ATOM 723 C CA . SER A 1 93 ? 0.859 -26.783 17.778 1.00 52.88 93 SER A CA 1
ATOM 724 C C . SER A 1 93 ? 1.248 -27.372 19.137 1.00 52.88 93 SER A C 1
ATOM 726 O O . SER A 1 93 ? 2.076 -26.809 19.843 1.00 52.88 93 SER A O 1
ATOM 728 N N . GLY A 1 94 ? 0.649 -28.507 19.516 1.00 52.59 94 GLY A N 1
ATOM 729 C CA . GLY A 1 94 ? 1.187 -29.348 20.598 1.00 52.59 94 GLY A CA 1
ATOM 730 C C . GLY A 1 94 ? 0.485 -29.307 21.961 1.00 52.59 94 GLY A C 1
ATOM 731 O O . GLY A 1 94 ? 1.131 -29.554 22.971 1.00 52.59 94 GLY A O 1
ATOM 732 N N . GLY A 1 95 ? -0.822 -29.038 22.026 1.00 53.00 95 GLY A N 1
ATOM 733 C CA . GLY A 1 95 ? -1.621 -29.309 23.236 1.00 53.00 95 GLY A CA 1
ATOM 734 C C . GLY A 1 95 ? -1.386 -28.381 24.437 1.00 53.00 95 GLY A C 1
ATOM 735 O O . GLY A 1 95 ? -1.999 -28.588 25.480 1.00 53.00 95 GLY A O 1
ATOM 736 N N . LEU A 1 96 ? -0.556 -27.343 24.304 1.00 51.53 96 LEU A N 1
ATOM 737 C CA . LEU A 1 96 ? -0.427 -26.307 25.326 1.00 51.53 96 LEU A CA 1
ATOM 738 C C . LEU A 1 96 ? -1.663 -25.405 25.288 1.00 51.53 96 LEU A C 1
ATOM 740 O O . LEU A 1 96 ? -1.867 -24.624 24.357 1.00 51.53 96 LEU A O 1
ATOM 744 N N . GLN A 1 97 ? -2.514 -25.546 26.300 1.00 57.56 97 GLN A N 1
ATOM 745 C CA . GLN A 1 97 ? -3.632 -24.645 26.529 1.00 57.56 97 GLN A CA 1
ATOM 746 C C . GLN A 1 97 ? -3.064 -23.273 26.930 1.00 57.56 97 GLN A C 1
ATOM 748 O O . GLN A 1 97 ? -2.286 -23.210 27.885 1.00 57.56 97 GLN A O 1
ATOM 753 N N . PRO A 1 98 ? -3.397 -22.173 26.230 1.00 61.16 98 PRO A N 1
ATOM 754 C CA . PRO A 1 98 ? -2.992 -20.852 26.682 1.00 61.16 98 PRO A CA 1
ATOM 755 C C . PRO A 1 98 ? -3.700 -20.579 28.008 1.00 61.16 98 PRO A C 1
ATOM 757 O O . PRO A 1 98 ? -4.930 -20.526 28.074 1.00 61.16 98 PRO A O 1
ATOM 760 N N . ASP A 1 99 ? -2.917 -20.479 29.078 1.00 63.75 99 ASP A N 1
ATOM 761 C CA . ASP A 1 99 ? -3.459 -20.266 30.409 1.00 63.75 99 ASP A CA 1
ATOM 762 C C . ASP A 1 99 ? -3.949 -18.816 30.519 1.00 63.75 99 ASP A C 1
ATOM 764 O O . ASP A 1 99 ? -3.163 -17.868 30.603 1.00 63.75 99 ASP A O 1
ATOM 768 N N . MET A 1 100 ? -5.275 -18.648 30.483 1.00 63.66 100 MET A N 1
ATOM 769 C CA . MET A 1 100 ? -5.973 -17.369 30.670 1.00 63.66 100 MET A CA 1
ATOM 770 C C . MET A 1 100 ? -5.513 -16.657 31.953 1.00 63.66 100 MET A C 1
ATOM 772 O O . MET A 1 100 ? -5.531 -15.427 32.016 1.00 63.66 100 MET A O 1
ATOM 776 N N . ASN A 1 101 ? -5.084 -17.419 32.963 1.00 65.44 101 ASN A N 1
ATOM 777 C CA . ASN A 1 101 ? -4.664 -16.898 34.258 1.00 65.44 101 ASN A CA 1
ATOM 778 C C . ASN A 1 101 ? -3.152 -16.679 34.368 1.00 65.44 101 ASN A C 1
ATOM 780 O O . ASN A 1 101 ? -2.654 -16.449 35.469 1.00 65.44 101 ASN A O 1
ATOM 784 N N . SER A 1 102 ? -2.416 -16.707 33.253 1.00 75.31 102 SER A N 1
ATOM 785 C CA . SER A 1 102 ? -1.002 -16.343 33.267 1.00 75.31 102 SER A CA 1
ATOM 786 C C . SER A 1 102 ? -0.814 -14.939 33.871 1.00 75.31 102 SER A C 1
ATOM 788 O O . SER A 1 102 ? -1.536 -14.006 33.490 1.00 75.31 102 SER A O 1
ATOM 790 N N . PRO A 1 103 ? 0.171 -14.749 34.773 1.00 77.69 103 PRO A N 1
ATOM 791 C CA . PRO A 1 103 ? 0.439 -13.452 35.392 1.00 77.69 103 PRO A CA 1
ATOM 792 C C . PRO A 1 103 ? 0.725 -12.369 34.342 1.00 77.69 103 PRO A C 1
ATOM 794 O O . PRO A 1 103 ? 0.377 -11.208 34.548 1.00 77.69 103 PRO A O 1
ATOM 797 N N . THR A 1 104 ? 1.262 -12.740 33.174 1.00 77.25 104 THR A N 1
ATOM 798 C CA . THR A 1 104 ? 1.482 -11.813 32.056 1.00 77.25 104 THR A CA 1
ATOM 799 C C . THR A 1 104 ? 0.166 -11.327 31.450 1.00 77.25 104 THR A C 1
ATOM 801 O O . THR A 1 104 ? 0.009 -10.132 31.206 1.00 77.25 104 THR A O 1
ATOM 804 N N . VAL A 1 105 ? -0.806 -12.222 31.238 1.00 81.88 105 VAL A N 1
ATOM 805 C CA . VAL A 1 105 ? -2.125 -11.869 30.681 1.00 81.88 105 VAL A CA 1
ATOM 806 C C . VAL A 1 105 ? -2.887 -10.982 31.663 1.00 81.88 105 VAL A C 1
ATOM 808 O O . VAL A 1 105 ? -3.446 -9.967 31.253 1.00 81.88 105 VAL A O 1
ATOM 811 N N . GLN A 1 106 ? -2.852 -11.308 32.958 1.00 84.50 106 GLN A N 1
ATOM 812 C CA . GLN A 1 106 ? -3.482 -10.494 34.003 1.00 84.50 106 GLN A CA 1
ATOM 813 C C . GLN A 1 106 ? -2.837 -9.109 34.115 1.00 84.50 106 GLN A C 1
ATOM 815 O O . GLN A 1 106 ? -3.550 -8.106 34.171 1.00 84.50 106 GLN A O 1
ATOM 820 N N . HIS A 1 107 ? -1.505 -9.036 34.065 1.00 84.62 107 HIS A N 1
ATOM 821 C CA . HIS A 1 107 ? -0.794 -7.762 34.056 1.00 84.62 107 HIS A CA 1
ATOM 822 C C . HIS A 1 107 ? -1.133 -6.932 32.810 1.00 84.62 107 HIS A C 1
ATOM 824 O O . HIS A 1 107 ? -1.347 -5.728 32.922 1.00 84.62 107 HIS A O 1
ATOM 830 N N . VAL A 1 108 ? -1.245 -7.539 31.622 1.00 85.31 108 VAL A N 1
ATOM 831 C CA . VAL A 1 108 ? -1.649 -6.837 30.387 1.00 85.31 108 VAL A CA 1
ATOM 832 C C . VAL A 1 108 ? -3.101 -6.348 30.460 1.00 85.31 108 VAL A C 1
ATOM 834 O O . VAL A 1 108 ? -3.371 -5.196 30.131 1.00 85.31 108 VAL A O 1
ATOM 837 N N . VAL A 1 109 ? -4.027 -7.176 30.949 1.00 87.12 109 VAL A N 1
ATOM 838 C CA . VAL A 1 109 ? -5.441 -6.816 31.172 1.00 87.12 109 VAL A CA 1
ATOM 839 C C . VAL A 1 109 ? -5.569 -5.608 32.103 1.00 87.12 109 VAL A C 1
ATOM 841 O O . VAL A 1 109 ? -6.292 -4.661 31.787 1.00 87.12 109 VAL A O 1
ATOM 844 N N . GLN A 1 110 ? -4.836 -5.615 33.218 1.00 85.94 110 GLN A N 1
ATOM 845 C CA . GLN A 1 110 ? -4.859 -4.536 34.207 1.00 85.94 110 GLN A CA 1
ATOM 846 C C . GLN A 1 110 ? -4.154 -3.272 33.701 1.00 85.94 110 GLN A C 1
ATOM 848 O O . GLN A 1 110 ? -4.728 -2.188 33.758 1.00 85.94 110 GLN A O 1
ATOM 853 N N . SER A 1 111 ? -2.935 -3.402 33.170 1.00 85.38 111 SER A N 1
ATOM 854 C CA . SER A 1 111 ? -2.121 -2.257 32.729 1.00 85.38 111 SER A CA 1
ATOM 855 C C . SER A 1 111 ? -2.692 -1.550 31.502 1.00 85.38 111 SER A C 1
ATOM 857 O O . SER A 1 111 ? -2.605 -0.329 31.402 1.00 85.38 111 SER A O 1
ATOM 859 N N . CYS A 1 112 ? -3.305 -2.293 30.581 1.00 81.94 112 CYS A N 1
ATOM 860 C CA . CYS A 1 112 ? -3.902 -1.733 29.374 1.00 81.94 112 CYS A CA 1
ATOM 861 C C . CYS A 1 112 ? -5.415 -1.508 29.502 1.00 81.94 112 CYS A C 1
ATOM 863 O O . CYS A 1 112 ? -6.023 -1.037 28.547 1.00 81.94 112 CYS A O 1
ATOM 865 N N . ASN A 1 113 ? -6.029 -1.812 30.653 1.00 85.88 113 ASN A N 1
ATOM 866 C CA . ASN A 1 113 ? -7.460 -1.634 30.928 1.00 85.88 113 ASN A CA 1
ATOM 867 C C . ASN A 1 113 ? -8.374 -2.276 29.854 1.00 85.88 113 ASN A C 1
ATOM 869 O O . ASN A 1 113 ? -9.345 -1.667 29.388 1.00 85.88 113 ASN A O 1
ATOM 873 N N . VAL A 1 114 ? -8.041 -3.504 29.445 1.00 87.19 114 VAL A N 1
ATOM 874 C CA . VAL A 1 114 ? -8.753 -4.292 28.422 1.00 87.19 114 VAL A CA 1
ATOM 875 C C . VAL A 1 114 ? -9.241 -5.618 28.987 1.00 87.19 114 VAL A C 1
ATOM 877 O O . VAL A 1 114 ? -8.587 -6.214 29.828 1.00 87.19 114 VAL A O 1
ATOM 880 N N . ALA A 1 115 ? -10.366 -6.127 28.496 1.00 85.31 115 ALA A N 1
ATOM 881 C CA . ALA A 1 115 ? -10.871 -7.453 28.826 1.00 85.31 115 ALA A CA 1
ATOM 882 C C . ALA A 1 115 ? -10.427 -8.468 27.766 1.00 85.31 115 ALA A C 1
ATOM 884 O O . ALA A 1 115 ? -10.737 -8.315 26.588 1.00 85.31 115 ALA A O 1
ATOM 885 N N . VAL A 1 116 ? -9.736 -9.528 28.174 1.00 85.25 116 VAL A N 1
ATOM 886 C CA . VAL A 1 116 ? -9.287 -10.599 27.274 1.00 85.25 116 VAL A CA 1
ATOM 887 C C . VAL A 1 116 ? -10.097 -11.856 27.557 1.00 85.25 116 VAL A C 1
ATOM 889 O O . VAL A 1 116 ? -10.374 -12.180 28.708 1.00 85.25 116 VAL A O 1
ATOM 892 N N . ASN A 1 117 ? -10.497 -12.561 26.504 1.00 83.69 117 ASN A N 1
ATOM 893 C CA . ASN A 1 117 ? -11.211 -13.821 26.600 1.00 83.69 117 ASN A CA 1
ATOM 894 C C . ASN A 1 117 ? -10.705 -14.805 25.541 1.00 83.69 117 ASN A C 1
ATOM 896 O O . ASN A 1 117 ? -10.822 -14.551 24.347 1.00 83.69 117 ASN A O 1
ATOM 900 N N . MET A 1 118 ? -10.183 -15.943 25.975 1.00 80.38 118 MET A N 1
ATOM 901 C CA . MET A 1 118 ? -9.692 -17.022 25.124 1.00 80.38 118 MET A CA 1
ATOM 902 C C . MET A 1 118 ? -10.707 -18.163 25.119 1.00 80.38 118 MET A C 1
ATOM 904 O O . MET A 1 118 ? -11.027 -18.721 26.169 1.00 80.38 118 MET A O 1
ATOM 908 N N . LYS A 1 119 ? -11.239 -18.507 23.944 1.00 79.19 119 LYS A N 1
ATOM 909 C CA . LYS A 1 119 ? -12.135 -19.657 23.772 1.00 79.19 119 LYS A CA 1
ATOM 910 C C . LYS A 1 119 ? -11.483 -20.671 22.841 1.00 79.19 119 LYS A C 1
ATOM 912 O O . LYS A 1 119 ? -11.155 -20.349 21.702 1.00 79.19 119 LYS A O 1
ATOM 917 N N . GLN A 1 120 ? -11.339 -21.904 23.320 1.00 70.38 120 GLN A N 1
ATOM 918 C CA . GLN A 1 120 ? -10.917 -23.029 22.496 1.00 70.38 120 GLN A CA 1
ATOM 919 C C . GLN A 1 120 ? -12.145 -23.643 21.828 1.00 70.38 120 GLN A C 1
ATOM 921 O O . GLN A 1 120 ? -13.129 -23.993 22.488 1.00 70.38 120 GLN A O 1
ATOM 926 N N . LYS A 1 121 ? -12.114 -23.765 20.503 1.00 63.34 121 LYS A N 1
ATOM 927 C CA . LYS A 1 121 ? -13.197 -24.416 19.770 1.00 63.34 121 LYS A CA 1
ATOM 928 C C . LYS A 1 121 ? -13.025 -25.924 19.965 1.00 63.34 121 LYS A C 1
ATOM 930 O O . LYS A 1 121 ? -12.045 -26.486 19.496 1.00 63.34 121 LYS A O 1
ATOM 935 N N . GLY A 1 122 ? -13.957 -26.585 20.659 1.00 57.16 122 GLY A N 1
ATOM 936 C CA . GLY A 1 122 ? -13.828 -27.968 21.168 1.00 57.16 122 GLY A CA 1
ATOM 937 C C . GLY A 1 122 ? -13.572 -29.101 20.154 1.00 57.16 122 GLY A C 1
ATOM 938 O O . GLY A 1 122 ? -13.607 -30.264 20.538 1.00 57.16 122 GLY A O 1
ATOM 939 N N . ARG A 1 123 ? -13.330 -28.796 18.872 1.00 58.25 123 ARG A N 1
ATOM 940 C CA . ARG A 1 123 ? -12.918 -29.750 17.823 1.00 58.25 123 ARG A CA 1
ATOM 941 C C . ARG A 1 123 ? -11.838 -29.222 16.866 1.00 58.25 123 ARG A C 1
ATOM 943 O O . ARG A 1 123 ? -11.526 -29.899 15.893 1.00 58.25 123 ARG A O 1
ATOM 950 N N . GLY A 1 124 ? -11.291 -28.029 17.091 1.00 55.28 124 GLY A N 1
ATOM 951 C CA . GLY A 1 124 ? -10.319 -27.410 16.192 1.00 55.28 124 GLY A CA 1
ATOM 952 C C . GLY A 1 124 ? -9.052 -27.042 16.940 1.00 55.28 124 GLY A C 1
ATOM 953 O O . GLY A 1 124 ? -9.116 -26.507 18.042 1.00 55.28 124 GLY A O 1
ATOM 954 N N . PHE A 1 125 ? -7.906 -27.299 16.322 1.00 63.19 125 PHE A N 1
ATOM 955 C CA . PHE A 1 125 ? -6.568 -26.907 16.766 1.00 63.19 125 PHE A CA 1
ATOM 956 C C . PHE A 1 125 ? -6.360 -25.376 16.748 1.00 63.19 125 PHE A C 1
ATOM 958 O O . PHE A 1 125 ? -5.275 -24.909 16.421 1.00 63.19 125 PHE A O 1
ATOM 965 N N . SER A 1 126 ? -7.391 -24.579 17.048 1.00 67.62 126 SER A N 1
ATOM 966 C CA . SER A 1 126 ? -7.328 -23.123 17.100 1.00 67.62 126 SER A CA 1
ATOM 967 C C . SER A 1 126 ? -7.968 -22.575 18.376 1.00 67.62 126 SER A C 1
ATOM 969 O O . SER A 1 126 ? -9.096 -22.919 18.752 1.00 67.62 126 SER A O 1
ATOM 971 N N . THR A 1 127 ? -7.224 -21.707 19.059 1.00 75.94 127 THR A N 1
ATOM 972 C CA . THR A 1 127 ? -7.743 -20.906 20.170 1.00 75.94 127 THR A CA 1
ATOM 973 C C . THR A 1 127 ? -8.039 -19.513 19.648 1.00 75.94 127 THR A C 1
ATOM 975 O O . THR A 1 127 ? -7.139 -18.838 19.151 1.00 75.94 127 THR A O 1
ATOM 978 N N . THR A 1 128 ? -9.284 -19.061 19.780 1.00 80.69 128 THR A N 1
ATOM 979 C CA . THR A 1 128 ? -9.646 -17.679 19.461 1.00 80.69 128 THR A CA 1
ATOM 980 C C . THR A 1 128 ? -9.439 -16.822 20.701 1.00 80.69 128 THR A C 1
ATOM 982 O O . THR A 1 128 ? -10.109 -17.012 21.722 1.00 80.69 128 THR A O 1
ATOM 985 N N . VAL A 1 129 ? -8.528 -15.861 20.614 1.00 83.56 129 VAL A N 1
ATOM 986 C CA . VAL A 1 129 ? -8.316 -14.844 21.644 1.00 83.56 129 VAL A CA 1
ATOM 987 C C . VAL A 1 129 ? -9.102 -13.609 21.241 1.00 83.56 129 VAL A C 1
ATOM 989 O O . VAL A 1 129 ? -8.902 -13.065 20.163 1.00 83.56 129 VAL A O 1
ATOM 992 N N . THR A 1 130 ? -10.023 -13.182 22.096 1.00 86.06 130 THR A N 1
ATOM 993 C CA . THR A 1 130 ? -10.831 -11.972 21.929 1.00 86.06 130 THR A CA 1
ATOM 994 C C . THR A 1 130 ? -10.350 -10.919 22.917 1.00 86.06 130 THR A C 1
ATOM 996 O O . THR A 1 130 ? -10.423 -11.133 24.124 1.00 86.06 130 THR A O 1
ATOM 999 N N . VAL A 1 131 ? -9.890 -9.777 22.422 1.00 88.31 131 VAL A N 1
ATOM 1000 C CA . VAL A 1 131 ? -9.499 -8.611 23.218 1.00 88.31 131 VAL A CA 1
ATOM 1001 C C . VAL A 1 131 ? -10.582 -7.549 23.051 1.00 88.31 131 VAL A C 1
ATOM 1003 O O . VAL A 1 131 ? -10.831 -7.071 21.946 1.00 88.31 131 VAL A O 1
ATOM 1006 N N . ARG A 1 132 ? -11.257 -7.194 24.142 1.00 86.19 132 ARG A N 1
ATOM 1007 C CA . ARG A 1 132 ? -12.285 -6.154 24.209 1.00 86.19 132 ARG A CA 1
ATOM 1008 C C . ARG A 1 132 ? -11.748 -4.961 24.993 1.00 86.19 132 ARG A C 1
ATOM 1010 O O . ARG A 1 132 ? -11.367 -5.095 26.150 1.00 86.19 132 ARG A O 1
ATOM 1017 N N . GLY A 1 133 ? -11.789 -3.785 24.395 1.00 86.81 133 GLY A N 1
ATOM 1018 C CA . GLY A 1 133 ? -11.537 -2.517 25.065 1.00 86.81 133 GLY A CA 1
ATOM 1019 C C . GLY A 1 133 ? -12.572 -1.470 24.689 1.00 86.81 133 GLY A C 1
ATOM 1020 O O . GLY A 1 133 ? -13.637 -1.783 24.161 1.00 86.81 133 GLY A O 1
ATOM 1021 N N . SER A 1 134 ? -12.242 -0.221 24.979 1.00 83.31 134 SER A N 1
ATOM 1022 C CA . SER A 1 134 ? -13.034 0.954 24.621 1.00 83.31 134 SER A CA 1
ATOM 1023 C C . SER A 1 134 ? -12.316 1.726 23.520 1.00 83.31 134 SER A C 1
ATOM 1025 O O . SER A 1 134 ? -11.081 1.763 23.520 1.00 83.31 134 SER A O 1
ATOM 1027 N N . ALA A 1 135 ? -13.052 2.370 22.613 1.00 82.56 135 ALA A N 1
ATOM 1028 C CA . ALA A 1 135 ? -12.456 3.243 21.601 1.00 82.56 135 ALA A CA 1
ATOM 1029 C C . ALA A 1 135 ? -11.660 4.405 22.235 1.00 82.56 135 ALA A C 1
ATOM 1031 O O . ALA A 1 135 ? -10.628 4.803 21.688 1.00 82.56 135 ALA A O 1
ATOM 1032 N N . SER A 1 136 ? -12.049 4.861 23.436 1.00 81.56 136 SER A N 1
ATOM 1033 C CA . SER A 1 136 ? -11.261 5.801 24.259 1.00 81.56 136 SER A CA 1
ATOM 1034 C C . SER A 1 136 ? -9.824 5.349 24.528 1.00 81.56 136 SER A C 1
ATOM 1036 O O . SER A 1 136 ? -8.928 6.179 24.650 1.00 81.56 136 SER A O 1
ATOM 1038 N N . ASN A 1 137 ? -9.581 4.039 24.599 1.00 82.94 137 ASN A N 1
ATOM 1039 C CA . ASN A 1 137 ? -8.282 3.464 24.934 1.00 82.94 137 ASN A CA 1
ATOM 1040 C C . ASN A 1 137 ? -7.727 2.602 23.791 1.00 82.94 137 ASN A C 1
ATOM 1042 O O . ASN A 1 137 ? -7.231 1.492 23.994 1.00 82.94 137 ASN A O 1
ATOM 1046 N N . THR A 1 138 ? -7.810 3.121 22.565 1.00 83.44 138 THR A N 1
ATOM 1047 C CA . THR A 1 138 ? -7.315 2.431 21.362 1.00 83.44 138 THR A CA 1
ATOM 1048 C C . THR A 1 138 ? -5.821 2.088 21.464 1.00 83.44 138 THR A C 1
ATOM 1050 O O . THR A 1 138 ? -5.415 0.995 21.069 1.00 83.44 138 THR A O 1
ATOM 1053 N N . GLY A 1 139 ? -5.007 2.983 22.039 1.00 84.25 139 GLY A N 1
ATOM 1054 C CA . GLY A 1 139 ? -3.575 2.743 22.262 1.00 84.25 139 GLY A CA 1
ATOM 1055 C C . GLY A 1 139 ? -3.322 1.550 23.184 1.00 84.25 139 GLY A C 1
ATOM 1056 O O . GLY A 1 139 ? -2.583 0.639 22.819 1.00 84.25 139 GLY A O 1
ATOM 1057 N N . GLY A 1 140 ? -4.020 1.491 24.323 1.00 85.69 140 GLY A N 1
ATOM 1058 C CA . GLY A 1 140 ? -3.924 0.367 25.253 1.00 85.69 140 GLY A CA 1
ATOM 1059 C C . GLY A 1 140 ? -4.372 -0.958 24.638 1.00 85.69 140 GLY A C 1
ATOM 1060 O O . GLY A 1 140 ? -3.718 -1.975 24.849 1.00 85.69 140 GLY A O 1
ATOM 1061 N N . VAL A 1 141 ? -5.436 -0.964 23.823 1.00 86.69 141 VAL A N 1
ATOM 1062 C CA . VAL A 1 141 ? -5.886 -2.187 23.132 1.00 86.69 141 VAL A CA 1
ATOM 1063 C C . VAL A 1 141 ? -4.848 -2.689 22.137 1.00 86.69 141 VAL A C 1
ATOM 1065 O O . VAL A 1 141 ? -4.588 -3.892 22.087 1.00 86.69 141 VAL A O 1
ATOM 1068 N N . LYS A 1 142 ? -4.235 -1.786 21.367 1.00 86.25 142 LYS A N 1
ATOM 1069 C CA . LYS A 1 142 ? -3.178 -2.142 20.418 1.00 86.25 142 LYS A CA 1
ATOM 1070 C C . LYS A 1 142 ? -1.971 -2.737 21.143 1.00 86.25 142 LYS A C 1
ATOM 1072 O O . LYS A 1 142 ? -1.539 -3.829 20.785 1.00 86.25 142 LYS A O 1
ATOM 1077 N N . ASP A 1 143 ? -1.479 -2.065 22.178 1.00 86.38 143 ASP A N 1
ATOM 1078 C CA . ASP A 1 143 ? -0.309 -2.516 22.937 1.00 86.38 143 ASP A CA 1
ATOM 1079 C C . ASP A 1 143 ? -0.575 -3.833 23.671 1.00 86.38 143 ASP A C 1
ATOM 1081 O O . ASP A 1 143 ? 0.284 -4.715 23.696 1.00 86.38 143 ASP A O 1
ATOM 1085 N N . ALA A 1 144 ? -1.779 -4.007 24.225 1.00 85.75 144 ALA A N 1
ATOM 1086 C CA . ALA A 1 144 ? -2.196 -5.270 24.818 1.00 85.75 144 ALA A CA 1
ATOM 1087 C C . ALA A 1 144 ? -2.218 -6.398 23.788 1.00 85.75 144 ALA A C 1
ATOM 1089 O O . ALA A 1 144 ? -1.747 -7.495 24.074 1.00 85.75 144 ALA A O 1
ATOM 1090 N N . CYS A 1 145 ? -2.741 -6.126 22.591 1.00 85.06 145 CYS A N 1
ATOM 1091 C CA . CYS A 1 145 ? -2.801 -7.096 21.507 1.00 85.06 145 CYS A CA 1
ATOM 1092 C C . CYS A 1 145 ? -1.395 -7.520 21.069 1.00 85.06 145 CYS A C 1
ATOM 1094 O O . CYS A 1 145 ? -1.136 -8.714 20.988 1.00 85.06 145 CYS A O 1
ATOM 1096 N N . VAL A 1 146 ? -0.472 -6.569 20.891 1.00 83.56 146 VAL A N 1
ATOM 1097 C CA . VAL A 1 146 ? 0.933 -6.854 20.548 1.00 83.56 146 VAL A CA 1
ATOM 1098 C C . VAL A 1 146 ? 1.597 -7.700 21.636 1.00 83.56 146 VAL A C 1
ATOM 1100 O O . VAL A 1 146 ? 2.125 -8.763 21.335 1.00 83.56 146 VAL A O 1
ATOM 1103 N N . LYS A 1 147 ? 1.481 -7.309 22.912 1.00 81.50 147 LYS A N 1
ATOM 1104 C CA . LYS A 1 147 ? 2.064 -8.070 24.034 1.00 81.50 147 LYS A CA 1
ATOM 1105 C C . LYS A 1 147 ? 1.474 -9.476 24.168 1.00 81.50 147 LYS A C 1
ATOM 1107 O O . LYS A 1 147 ? 2.195 -10.419 24.484 1.00 81.50 147 LYS A O 1
ATOM 1112 N N . LEU A 1 148 ? 0.167 -9.627 23.941 1.00 81.44 148 LEU A N 1
ATOM 1113 C CA . LEU A 1 148 ? -0.502 -10.930 23.941 1.00 81.44 148 LEU A CA 1
ATOM 1114 C C . LEU A 1 148 ? -0.072 -11.770 22.741 1.00 81.44 148 LEU A C 1
ATOM 1116 O O . LEU A 1 148 ? 0.161 -12.960 22.910 1.00 81.44 148 LEU A O 1
ATOM 1120 N N . MET A 1 149 ? 0.058 -11.174 21.557 1.00 76.69 149 MET A N 1
ATOM 1121 C CA . MET A 1 149 ? 0.546 -11.860 20.362 1.00 76.69 149 MET A CA 1
ATOM 1122 C C . MET A 1 149 ? 1.989 -12.327 20.552 1.00 76.69 149 MET A C 1
ATOM 1124 O O . MET A 1 149 ? 2.258 -13.497 20.311 1.00 76.69 149 MET A O 1
ATOM 1128 N N . ASP A 1 150 ? 2.882 -11.487 21.071 1.00 77.06 150 ASP A N 1
ATOM 1129 C CA . ASP A 1 150 ? 4.278 -11.861 21.329 1.00 77.06 150 ASP A CA 1
ATOM 1130 C C . ASP A 1 150 ? 4.382 -13.009 22.344 1.00 77.06 150 ASP A C 1
ATOM 1132 O O . ASP A 1 150 ? 5.121 -13.975 22.141 1.00 77.06 150 ASP A O 1
ATOM 1136 N N . HIS A 1 151 ? 3.601 -12.942 23.426 1.00 75.50 151 HIS A N 1
ATOM 1137 C CA . HIS A 1 151 ? 3.634 -13.946 24.487 1.00 75.50 151 HIS A CA 1
ATOM 1138 C C . HIS A 1 151 ? 2.924 -15.259 24.107 1.00 75.50 151 HIS A C 1
ATOM 1140 O O . HIS A 1 151 ? 3.331 -16.326 24.564 1.00 75.50 151 HIS A O 1
ATOM 1146 N N . LEU A 1 152 ? 1.851 -15.209 23.308 1.00 72.94 152 LEU A N 1
ATOM 1147 C CA . LEU A 1 152 ? 1.026 -16.381 22.971 1.00 72.94 152 LEU A CA 1
ATOM 1148 C C . LEU A 1 152 ? 1.390 -17.024 21.628 1.00 72.94 152 LEU A C 1
ATOM 1150 O O . LEU A 1 152 ? 1.248 -18.236 21.492 1.00 72.94 152 LEU A O 1
ATOM 1154 N N . ALA A 1 153 ? 1.839 -16.249 20.636 1.00 65.88 153 ALA A N 1
ATOM 1155 C CA . ALA A 1 153 ? 2.273 -16.787 19.343 1.00 65.88 153 ALA A CA 1
ATOM 1156 C C . ALA A 1 153 ? 3.702 -17.351 19.393 1.00 65.88 153 ALA A C 1
ATOM 1158 O O . ALA A 1 153 ? 4.093 -18.099 18.497 1.00 65.88 153 ALA A O 1
ATOM 1159 N N . GLY A 1 154 ? 4.467 -17.023 20.439 1.00 62.88 154 GLY A N 1
ATOM 1160 C CA . GLY A 1 154 ? 5.825 -17.507 20.648 1.00 62.88 154 GLY A CA 1
ATOM 1161 C C . GLY A 1 154 ? 6.798 -17.145 19.519 1.00 62.88 154 GLY A C 1
ATOM 1162 O O . GLY A 1 154 ? 6.463 -16.549 18.493 1.00 62.88 154 GLY A O 1
ATOM 1163 N N . THR A 1 155 ? 8.046 -17.567 19.692 1.00 53.84 155 THR A N 1
ATOM 1164 C CA . THR A 1 155 ? 9.157 -17.410 18.737 1.00 53.84 155 THR A CA 1
ATOM 1165 C C . THR A 1 155 ? 8.868 -17.952 17.334 1.00 53.84 155 THR A C 1
ATOM 1167 O O . THR A 1 155 ? 9.507 -17.531 16.369 1.00 53.84 155 THR A O 1
ATOM 1170 N N . VAL A 1 156 ? 7.896 -18.853 17.178 1.00 56.50 156 VAL A N 1
ATOM 1171 C CA . VAL A 1 156 ? 7.498 -19.378 15.866 1.00 56.50 156 VAL A CA 1
ATOM 1172 C C . VAL A 1 156 ? 6.794 -18.320 15.014 1.00 56.50 156 VAL A C 1
ATOM 1174 O O . VAL A 1 156 ? 7.154 -18.176 13.848 1.00 56.50 156 VAL A O 1
ATOM 1177 N N . GLY A 1 157 ? 5.887 -17.510 15.574 1.00 55.53 157 GLY A N 1
ATOM 1178 C CA . GLY A 1 157 ? 5.181 -16.467 14.815 1.00 55.53 157 GLY A CA 1
ATOM 1179 C C . GLY A 1 157 ? 6.115 -15.384 14.266 1.00 55.53 157 GLY A C 1
ATOM 1180 O O . GLY A 1 157 ? 6.075 -15.063 13.077 1.00 55.53 157 GLY A O 1
ATOM 1181 N N . VAL A 1 158 ? 7.024 -14.882 15.106 1.00 59.09 158 VAL A N 1
ATOM 1182 C CA . VAL A 1 158 ? 8.039 -13.899 14.690 1.00 59.09 158 VAL A CA 1
ATOM 1183 C C . VAL A 1 158 ? 9.017 -14.476 13.669 1.00 59.09 158 VAL A C 1
ATOM 1185 O O . VAL A 1 158 ? 9.363 -13.781 12.720 1.00 59.09 158 VAL A O 1
ATOM 1188 N N . SER A 1 159 ? 9.392 -15.755 13.781 1.00 62.56 159 SER A N 1
ATOM 1189 C CA . SER A 1 159 ? 10.256 -16.404 12.784 1.00 62.56 159 SER A CA 1
ATOM 1190 C C . SER A 1 159 ? 9.591 -16.453 11.408 1.00 62.56 159 SER A C 1
ATOM 1192 O O . SER A 1 159 ? 10.218 -16.079 10.420 1.00 62.56 159 SER A O 1
ATOM 1194 N N . PHE A 1 160 ? 8.312 -16.836 11.324 1.00 70.12 160 PHE A N 1
ATOM 1195 C CA . PHE A 1 160 ? 7.582 -16.838 10.050 1.00 70.12 160 PHE A CA 1
ATOM 1196 C C . PHE A 1 160 ? 7.443 -15.434 9.460 1.00 70.12 160 PHE A C 1
ATOM 1198 O O . PHE A 1 160 ? 7.671 -15.258 8.266 1.00 70.12 160 PHE A O 1
ATOM 1205 N N . ILE A 1 161 ? 7.129 -14.427 10.279 1.00 76.12 161 ILE A N 1
ATOM 1206 C CA . ILE A 1 161 ? 7.022 -13.037 9.817 1.00 76.12 161 ILE A CA 1
ATOM 1207 C C . ILE A 1 161 ? 8.374 -12.538 9.289 1.00 76.12 161 ILE A C 1
ATOM 1209 O O . ILE A 1 161 ? 8.429 -11.969 8.201 1.00 76.12 161 ILE A O 1
ATOM 1213 N N . ILE A 1 162 ? 9.470 -12.802 10.005 1.00 76.88 162 ILE A N 1
ATOM 1214 C CA . ILE A 1 162 ? 10.825 -12.426 9.581 1.00 76.88 162 ILE A CA 1
ATOM 1215 C C . ILE A 1 162 ? 11.199 -13.134 8.274 1.00 76.88 162 ILE A C 1
ATOM 1217 O O . ILE A 1 162 ? 11.687 -12.484 7.353 1.00 76.88 162 ILE A O 1
ATOM 1221 N N . ILE A 1 163 ? 10.917 -14.434 8.148 1.00 81.31 163 ILE A N 1
ATOM 1222 C CA . ILE A 1 163 ? 11.162 -15.194 6.914 1.00 81.31 163 ILE A CA 1
ATOM 1223 C C . ILE A 1 163 ? 10.357 -14.603 5.752 1.00 81.31 163 ILE A C 1
ATOM 1225 O O . ILE A 1 163 ? 10.917 -14.378 4.684 1.00 81.31 163 ILE A O 1
ATOM 1229 N N . ILE A 1 164 ? 9.074 -14.287 5.953 1.00 84.06 164 ILE A N 1
ATOM 1230 C CA . ILE A 1 164 ? 8.226 -13.670 4.922 1.00 84.06 164 ILE A CA 1
ATOM 1231 C C . ILE A 1 164 ? 8.790 -12.310 4.500 1.00 84.06 164 ILE A C 1
ATOM 1233 O O . ILE A 1 164 ? 8.853 -12.027 3.303 1.00 84.06 164 ILE A O 1
ATOM 1237 N N . ILE A 1 165 ? 9.225 -11.480 5.450 1.00 88.50 165 ILE A N 1
ATOM 1238 C CA . ILE A 1 165 ? 9.833 -10.177 5.155 1.00 88.50 165 ILE A CA 1
ATOM 1239 C C . ILE A 1 165 ? 11.120 -10.366 4.349 1.00 88.50 165 ILE A C 1
ATOM 1241 O O . ILE A 1 165 ? 11.268 -9.740 3.303 1.00 88.50 165 ILE A O 1
ATOM 1245 N N . ILE A 1 166 ? 12.017 -11.259 4.778 1.00 89.69 166 ILE A N 1
ATOM 1246 C CA . ILE A 1 166 ? 13.276 -11.541 4.074 1.00 89.69 166 ILE A CA 1
ATOM 1247 C C . ILE A 1 166 ? 12.994 -12.030 2.651 1.00 89.69 166 ILE A C 1
ATOM 1249 O O . ILE A 1 166 ? 13.577 -11.507 1.704 1.00 89.69 166 ILE A O 1
ATOM 1253 N N . VAL A 1 167 ? 12.071 -12.979 2.480 1.00 93.00 167 VAL A N 1
ATOM 1254 C CA . VAL A 1 167 ? 11.690 -13.499 1.159 1.00 93.00 167 VAL A CA 1
ATOM 1255 C C . VAL A 1 167 ? 11.154 -12.377 0.273 1.00 93.00 167 VAL A C 1
ATOM 1257 O O . VAL A 1 167 ? 11.596 -12.248 -0.865 1.00 93.00 167 VAL A O 1
ATOM 1260 N N . ASN A 1 168 ? 10.264 -11.522 0.784 1.00 92.31 168 ASN A N 1
ATOM 1261 C CA . ASN A 1 168 ? 9.744 -10.392 0.013 1.00 92.31 168 ASN A CA 1
ATOM 1262 C C . ASN A 1 168 ? 10.850 -9.404 -0.374 1.00 92.31 168 ASN A C 1
ATOM 1264 O O . ASN A 1 168 ? 10.912 -8.988 -1.528 1.00 92.31 168 ASN A O 1
ATOM 1268 N N . VAL A 1 169 ? 11.754 -9.067 0.548 1.00 94.44 169 VAL A N 1
ATOM 1269 C CA . VAL A 1 169 ? 12.890 -8.174 0.272 1.00 94.44 169 VAL A CA 1
ATOM 1270 C C . VAL A 1 169 ? 13.793 -8.759 -0.816 1.00 94.44 169 VAL A C 1
ATOM 1272 O O . VAL A 1 169 ? 14.164 -8.047 -1.749 1.00 94.44 169 VAL A O 1
ATOM 1275 N N . VAL A 1 170 ? 14.097 -10.058 -0.749 1.00 95.31 170 VAL A N 1
ATOM 1276 C CA . VAL A 1 170 ? 14.896 -10.753 -1.770 1.00 95.31 170 VAL A CA 1
ATOM 1277 C C . VAL A 1 170 ? 14.184 -10.746 -3.123 1.00 95.31 170 VAL A C 1
ATOM 1279 O O . VAL A 1 170 ? 14.805 -10.434 -4.137 1.00 95.31 170 VAL A O 1
ATOM 1282 N N . VAL A 1 171 ? 12.880 -11.026 -3.154 1.00 95.00 171 VAL A N 1
ATOM 1283 C CA . VAL A 1 171 ? 12.080 -11.004 -4.389 1.00 95.00 171 VAL A CA 1
ATOM 1284 C C . VAL A 1 171 ? 12.073 -9.606 -5.012 1.00 95.00 171 VAL A C 1
ATOM 1286 O O . VAL A 1 171 ? 12.332 -9.470 -6.207 1.00 95.00 171 VAL A O 1
ATOM 1289 N N . ILE A 1 172 ? 11.855 -8.560 -4.213 1.00 94.44 172 ILE A N 1
ATOM 1290 C CA . ILE A 1 172 ? 11.883 -7.164 -4.675 1.00 94.44 172 ILE A CA 1
ATOM 1291 C C . ILE A 1 172 ? 13.259 -6.809 -5.248 1.00 94.44 172 ILE A C 1
ATOM 1293 O O . ILE A 1 172 ? 13.346 -6.168 -6.296 1.00 94.44 172 ILE A O 1
ATOM 1297 N N . PHE A 1 173 ? 14.338 -7.254 -4.603 1.00 96.00 173 PHE A N 1
ATOM 1298 C CA . PHE A 1 173 ? 15.697 -7.021 -5.082 1.00 96.00 173 PHE A CA 1
ATOM 1299 C C . PHE A 1 173 ? 15.965 -7.711 -6.429 1.00 96.00 173 PHE A C 1
ATOM 1301 O O . PHE A 1 173 ? 16.488 -7.076 -7.345 1.00 96.00 173 PHE A O 1
ATOM 1308 N N . ILE A 1 174 ? 15.539 -8.969 -6.591 1.00 95.19 174 ILE A N 1
ATOM 1309 C CA . ILE A 1 174 ? 15.651 -9.706 -7.862 1.00 95.19 174 ILE A CA 1
ATOM 1310 C C . ILE A 1 174 ? 14.871 -8.996 -8.976 1.00 95.19 174 ILE A C 1
ATOM 1312 O O . ILE A 1 174 ? 15.396 -8.813 -10.076 1.00 95.19 174 ILE A O 1
ATOM 1316 N N . ILE A 1 175 ? 13.643 -8.555 -8.691 1.00 95.62 175 ILE A N 1
ATOM 1317 C CA . ILE A 1 175 ? 12.813 -7.816 -9.653 1.00 95.62 175 ILE A CA 1
ATOM 1318 C C . ILE A 1 175 ? 13.496 -6.503 -10.053 1.00 95.62 175 ILE A C 1
ATOM 1320 O O . ILE A 1 175 ? 13.566 -6.184 -11.239 1.00 95.62 175 ILE A O 1
ATOM 1324 N N . SER A 1 176 ? 14.048 -5.768 -9.085 1.00 95.31 176 SER A N 1
ATOM 1325 C CA . SER A 1 176 ? 14.772 -4.519 -9.337 1.00 95.31 176 SER A CA 1
ATOM 1326 C C . SER A 1 176 ? 15.986 -4.735 -10.250 1.00 95.31 176 SER A C 1
ATOM 1328 O O . SER A 1 176 ? 16.147 -4.023 -11.241 1.00 95.31 176 SER A O 1
ATOM 1330 N N . ILE A 1 177 ? 16.790 -5.776 -9.994 1.00 97.06 177 ILE A N 1
ATOM 1331 C CA . ILE A 1 177 ? 17.924 -6.147 -10.858 1.00 97.06 177 ILE A CA 1
ATOM 1332 C C . ILE A 1 177 ? 17.454 -6.451 -12.283 1.00 97.06 177 ILE A C 1
ATOM 1334 O O . ILE A 1 177 ? 18.050 -5.965 -13.244 1.00 97.06 177 ILE A O 1
ATOM 1338 N N . PHE A 1 178 ? 16.382 -7.229 -12.436 1.00 97.56 178 PHE A N 1
ATOM 1339 C CA . PHE A 1 178 ? 15.857 -7.586 -13.752 1.00 97.56 178 PHE A CA 1
ATOM 1340 C C . PHE A 1 178 ? 15.391 -6.354 -14.543 1.00 97.56 178 PHE A C 1
ATOM 1342 O O . PHE A 1 178 ? 15.708 -6.220 -15.725 1.00 97.56 178 PHE A O 1
ATOM 1349 N N . ILE A 1 179 ? 14.712 -5.415 -13.879 1.00 97.25 179 ILE A N 1
ATOM 1350 C CA . ILE A 1 179 ? 14.294 -4.141 -14.481 1.00 97.25 179 ILE A CA 1
ATOM 1351 C C . ILE A 1 179 ? 15.513 -3.333 -14.945 1.00 97.25 179 ILE A C 1
ATOM 1353 O O . ILE A 1 179 ? 15.521 -2.833 -16.071 1.00 97.25 179 ILE A O 1
ATOM 1357 N N . ILE A 1 180 ? 16.560 -3.240 -14.122 1.00 96.88 180 ILE A N 1
ATOM 1358 C CA . ILE A 1 180 ? 17.801 -2.535 -14.478 1.00 96.88 180 ILE A CA 1
ATOM 1359 C C . ILE A 1 180 ? 18.448 -3.163 -15.720 1.00 96.88 180 ILE A C 1
ATOM 1361 O O . ILE A 1 180 ? 18.835 -2.442 -16.640 1.00 96.88 180 ILE A O 1
ATOM 1365 N N . ILE A 1 181 ? 18.515 -4.496 -15.789 1.00 97.56 181 ILE A N 1
ATOM 1366 C CA . ILE A 1 181 ? 19.057 -5.217 -16.951 1.00 97.56 181 ILE A CA 1
ATOM 1367 C C . ILE A 1 181 ? 18.247 -4.905 -18.217 1.00 97.56 181 ILE A C 1
ATOM 1369 O O . ILE A 1 181 ? 18.836 -4.601 -19.254 1.00 97.56 181 ILE A O 1
ATOM 1373 N N . ILE A 1 182 ? 16.913 -4.920 -18.139 1.00 97.25 182 ILE A N 1
ATOM 1374 C CA . ILE A 1 182 ? 16.048 -4.574 -19.278 1.00 97.25 182 ILE A CA 1
ATOM 1375 C C . ILE A 1 182 ? 16.322 -3.147 -19.760 1.00 97.25 182 ILE A C 1
ATOM 1377 O O . ILE A 1 182 ? 16.467 -2.926 -20.962 1.00 97.25 182 ILE A O 1
ATOM 1381 N N . ILE A 1 183 ? 16.427 -2.182 -18.844 1.00 97.50 183 ILE A N 1
ATOM 1382 C CA . ILE A 1 183 ? 16.706 -0.782 -19.189 1.00 97.50 183 ILE A CA 1
ATOM 1383 C C . ILE A 1 183 ? 18.050 -0.663 -19.917 1.00 97.50 183 ILE A C 1
ATOM 1385 O O . ILE A 1 183 ? 18.129 0.001 -20.950 1.00 97.50 183 ILE A O 1
ATOM 1389 N N . ILE A 1 184 ? 19.090 -1.346 -19.429 1.00 97.69 184 ILE A N 1
ATOM 1390 C CA . ILE A 1 184 ? 20.412 -1.364 -20.073 1.00 97.69 184 ILE A CA 1
ATOM 1391 C C . ILE A 1 184 ? 20.322 -1.939 -21.494 1.00 97.69 184 ILE A C 1
ATOM 1393 O O . ILE A 1 184 ? 20.889 -1.361 -22.422 1.00 97.69 184 ILE A O 1
ATOM 1397 N N . ILE A 1 185 ? 19.581 -3.034 -21.686 1.00 97.81 185 ILE A N 1
ATOM 1398 C CA . ILE A 1 185 ? 19.378 -3.645 -23.009 1.00 97.81 185 ILE A CA 1
ATOM 1399 C C . ILE A 1 185 ? 18.662 -2.674 -23.956 1.00 97.81 185 ILE A C 1
ATOM 1401 O O . ILE A 1 185 ? 19.080 -2.520 -25.103 1.00 97.81 185 ILE A O 1
ATOM 1405 N N . ILE A 1 186 ? 17.620 -1.983 -23.490 1.00 97.88 186 ILE A N 1
ATOM 1406 C CA . ILE A 1 186 ? 16.889 -0.995 -24.298 1.00 97.88 186 ILE A CA 1
ATOM 1407 C C . ILE A 1 186 ? 17.816 0.151 -24.719 1.00 97.88 186 ILE A C 1
ATOM 1409 O O . ILE A 1 186 ? 17.839 0.521 -25.893 1.00 97.88 186 ILE A O 1
ATOM 1413 N N . ILE A 1 187 ? 18.617 0.682 -23.791 1.00 97.56 187 ILE A N 1
ATOM 1414 C CA . ILE A 1 187 ? 19.593 1.740 -24.085 1.00 97.56 187 ILE A CA 1
ATOM 1415 C C . ILE A 1 187 ? 20.605 1.262 -25.133 1.00 97.56 187 ILE A C 1
ATOM 1417 O O . ILE A 1 187 ? 20.879 1.984 -26.092 1.00 97.56 187 ILE A O 1
ATOM 1421 N N . LEU A 1 188 ? 21.118 0.03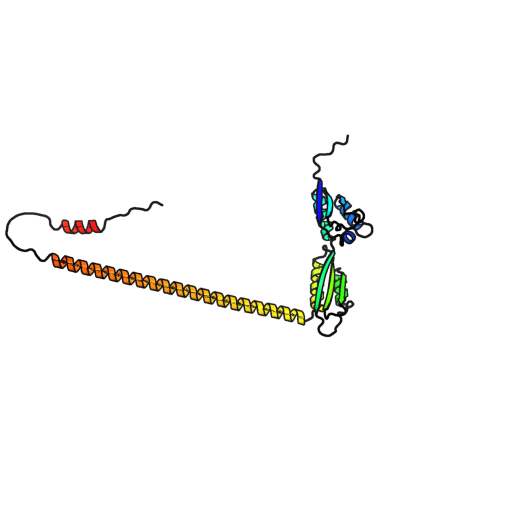6 -24.997 1.00 98.12 188 LEU A N 1
ATOM 1422 C CA . LEU A 1 188 ? 22.041 -0.552 -25.967 1.00 98.12 188 LEU A CA 1
ATOM 1423 C C . LEU A 1 188 ? 21.413 -0.644 -27.366 1.00 98.12 188 LEU A C 1
ATOM 1425 O O . LEU A 1 188 ? 22.050 -0.266 -28.347 1.00 98.12 188 LEU A O 1
ATOM 1429 N N . ILE A 1 189 ? 20.158 -1.094 -27.462 1.00 97.94 189 ILE A N 1
ATOM 1430 C CA . ILE A 1 189 ? 19.425 -1.174 -28.734 1.00 97.94 189 ILE A CA 1
ATOM 1431 C C . ILE A 1 189 ? 19.283 0.214 -29.369 1.00 97.94 189 ILE A C 1
ATOM 1433 O O . ILE A 1 189 ? 19.536 0.367 -30.564 1.00 97.94 189 ILE A O 1
ATOM 1437 N N . ILE A 1 190 ? 18.934 1.237 -28.583 1.00 97.88 190 ILE A N 1
ATOM 1438 C CA . ILE A 1 190 ? 18.812 2.620 -29.070 1.00 97.88 190 ILE A CA 1
ATOM 1439 C C . ILE A 1 190 ? 20.152 3.123 -29.625 1.00 97.88 190 ILE A C 1
ATOM 1441 O O . ILE A 1 190 ? 20.187 3.706 -30.710 1.00 97.88 190 ILE A O 1
ATOM 1445 N N . ILE A 1 191 ? 21.257 2.860 -28.921 1.00 98.19 191 ILE A N 1
ATOM 1446 C CA . ILE A 1 191 ? 22.605 3.233 -29.373 1.00 98.19 191 ILE A CA 1
ATOM 1447 C C . ILE A 1 191 ? 22.943 2.541 -30.700 1.00 98.19 191 ILE A C 1
ATOM 1449 O O . ILE A 1 191 ? 23.425 3.195 -31.624 1.00 98.19 191 ILE A O 1
ATOM 1453 N N . ILE A 1 192 ? 22.650 1.244 -30.828 1.00 98.12 192 ILE A N 1
ATOM 1454 C CA . ILE A 1 192 ? 22.887 0.487 -32.068 1.00 98.12 192 ILE A CA 1
ATOM 1455 C C . ILE A 1 192 ? 22.085 1.084 -33.232 1.00 98.12 192 ILE A C 1
ATOM 1457 O O . ILE A 1 192 ? 22.643 1.310 -34.306 1.00 98.12 192 ILE A O 1
ATOM 1461 N N . ILE A 1 193 ? 20.802 1.390 -33.023 1.00 98.25 193 ILE A N 1
ATOM 1462 C CA . ILE A 1 193 ? 19.944 2.009 -34.046 1.00 98.25 193 ILE A CA 1
ATOM 1463 C C . ILE A 1 193 ? 20.515 3.362 -34.483 1.00 98.25 193 ILE A C 1
ATOM 1465 O O . ILE A 1 193 ? 20.598 3.639 -35.680 1.00 98.25 193 ILE A O 1
ATOM 1469 N N . PHE A 1 194 ? 20.956 4.189 -33.535 1.00 98.38 194 PHE A N 1
ATOM 1470 C CA . PHE A 1 194 ? 21.554 5.488 -33.834 1.00 98.38 194 PHE A CA 1
ATOM 1471 C C . PHE A 1 194 ? 22.833 5.360 -34.676 1.00 98.38 194 PHE A C 1
ATOM 1473 O O . PHE A 1 194 ? 22.995 6.077 -35.665 1.00 98.38 194 PHE A O 1
ATOM 1480 N N . ILE A 1 195 ? 23.705 4.402 -34.345 1.00 98.25 195 ILE A N 1
ATOM 1481 C CA . ILE A 1 195 ? 24.916 4.109 -35.125 1.00 98.25 195 ILE A CA 1
ATOM 1482 C C . ILE A 1 195 ? 24.555 3.686 -36.556 1.00 98.25 195 ILE A C 1
ATOM 1484 O O . ILE A 1 195 ? 25.152 4.185 -37.509 1.00 98.25 195 ILE A O 1
ATOM 1488 N N . ILE A 1 196 ? 23.556 2.813 -36.726 1.00 98.25 196 ILE A N 1
ATOM 1489 C CA . ILE A 1 196 ? 23.091 2.376 -38.052 1.00 98.25 196 ILE A CA 1
ATOM 1490 C C . ILE A 1 196 ? 22.586 3.569 -38.874 1.00 98.25 196 ILE A C 1
ATOM 1492 O O . ILE A 1 196 ? 22.950 3.705 -40.042 1.00 98.25 196 ILE A O 1
ATOM 1496 N N . ILE A 1 197 ? 21.800 4.463 -38.268 1.00 98.25 197 ILE A N 1
ATOM 1497 C CA . ILE A 1 197 ? 21.298 5.674 -38.934 1.00 98.25 197 ILE A CA 1
ATOM 1498 C C . ILE A 1 197 ? 22.460 6.561 -39.396 1.00 98.25 197 ILE A C 1
ATOM 1500 O O . ILE A 1 197 ? 22.462 7.011 -40.542 1.00 98.25 197 ILE A O 1
ATOM 1504 N N . ILE A 1 198 ? 23.472 6.772 -38.548 1.00 98.31 198 ILE A N 1
ATOM 1505 C CA . ILE A 1 198 ? 24.668 7.545 -38.915 1.00 98.31 198 ILE A CA 1
ATOM 1506 C C . ILE A 1 198 ? 25.380 6.916 -40.116 1.00 98.31 198 ILE A C 1
ATOM 1508 O O . ILE A 1 198 ? 25.723 7.625 -41.061 1.00 98.31 198 ILE A O 1
ATOM 1512 N N . ILE A 1 199 ? 25.576 5.595 -40.111 1.00 98.38 199 ILE A N 1
ATOM 1513 C CA . ILE A 1 199 ? 26.229 4.882 -41.217 1.00 98.38 199 ILE A CA 1
ATOM 1514 C C . ILE A 1 199 ? 25.443 5.072 -42.521 1.00 98.38 199 ILE A C 1
ATOM 1516 O O . ILE A 1 199 ? 26.039 5.384 -43.552 1.00 98.38 199 ILE A O 1
ATOM 1520 N N . ILE A 1 200 ? 24.114 4.950 -42.479 1.00 98.38 200 ILE A N 1
ATOM 1521 C CA . ILE A 1 200 ? 23.250 5.163 -43.650 1.00 98.38 200 ILE A CA 1
ATOM 1522 C C . ILE A 1 200 ? 23.398 6.594 -44.184 1.00 98.38 200 ILE A C 1
ATOM 1524 O O . ILE A 1 200 ? 23.559 6.780 -45.390 1.00 98.38 200 ILE A O 1
ATOM 1528 N N . ILE A 1 201 ? 23.399 7.601 -43.305 1.00 98.19 201 ILE A N 1
ATOM 1529 C CA . ILE A 1 201 ? 23.586 9.007 -43.696 1.00 98.19 201 ILE A CA 1
ATOM 1530 C C . ILE A 1 201 ? 24.945 9.206 -44.380 1.00 98.19 201 ILE A C 1
ATOM 1532 O O . ILE A 1 201 ? 25.011 9.833 -45.436 1.00 98.19 201 ILE A O 1
ATOM 1536 N N . ILE A 1 202 ? 26.018 8.636 -43.824 1.00 98.31 202 ILE A N 1
ATOM 1537 C CA . ILE A 1 202 ? 27.363 8.713 -44.414 1.00 98.31 202 ILE A CA 1
ATOM 1538 C C . ILE A 1 202 ? 27.382 8.078 -45.810 1.00 98.31 202 ILE A C 1
ATOM 1540 O O . ILE A 1 202 ? 27.916 8.675 -46.745 1.00 98.31 202 ILE A O 1
ATOM 1544 N N . ILE A 1 203 ? 26.762 6.906 -45.981 1.00 98.31 203 ILE A N 1
ATOM 1545 C CA . ILE A 1 203 ? 26.670 6.227 -47.283 1.00 98.31 203 ILE A CA 1
ATOM 1546 C C . ILE A 1 203 ? 25.928 7.100 -48.303 1.00 98.31 203 ILE A C 1
ATOM 1548 O O . ILE A 1 203 ? 26.403 7.258 -49.427 1.00 98.31 203 ILE A O 1
ATOM 1552 N N . ILE A 1 204 ? 24.803 7.709 -47.918 1.00 98.31 204 ILE A N 1
ATOM 1553 C CA . ILE A 1 204 ? 24.037 8.611 -48.793 1.00 98.31 204 ILE A CA 1
ATOM 1554 C C . ILE A 1 204 ? 24.894 9.808 -49.222 1.00 98.31 204 ILE A C 1
ATOM 1556 O O . ILE A 1 204 ? 24.924 10.141 -50.407 1.00 98.31 204 ILE A O 1
ATOM 1560 N N . ILE A 1 205 ? 25.627 10.425 -48.291 1.00 98.12 205 ILE A N 1
ATOM 1561 C CA . ILE A 1 205 ? 26.527 11.548 -48.593 1.00 98.12 205 ILE A CA 1
ATOM 1562 C C . ILE A 1 205 ? 27.603 11.124 -49.601 1.00 98.12 205 ILE A C 1
ATOM 1564 O O . ILE A 1 205 ? 27.833 11.831 -50.581 1.00 98.12 205 ILE A O 1
ATOM 1568 N N . ILE A 1 206 ? 28.223 9.956 -49.409 1.00 98.25 206 ILE A N 1
ATOM 1569 C CA . ILE A 1 206 ? 29.231 9.420 -50.335 1.00 98.25 206 ILE A CA 1
ATOM 1570 C C . ILE A 1 206 ? 28.630 9.203 -51.731 1.00 98.25 206 ILE A C 1
ATOM 1572 O O . ILE A 1 206 ? 29.237 9.608 -52.723 1.00 98.25 206 ILE A O 1
ATOM 1576 N N . ILE A 1 207 ? 27.430 8.622 -51.826 1.00 98.25 207 ILE A N 1
ATOM 1577 C CA . ILE A 1 207 ? 26.738 8.409 -53.107 1.00 98.25 207 ILE A CA 1
ATOM 1578 C C . ILE A 1 207 ? 26.471 9.744 -53.812 1.00 98.25 207 ILE A C 1
ATOM 1580 O O . ILE A 1 207 ? 26.749 9.868 -55.005 1.00 98.25 207 ILE A O 1
ATOM 1584 N N . ILE A 1 208 ? 25.985 10.756 -53.088 1.00 98.06 208 ILE A N 1
ATOM 1585 C CA . ILE A 1 208 ? 25.742 12.097 -53.642 1.00 98.06 208 ILE A CA 1
ATOM 1586 C C . ILE A 1 208 ? 27.042 12.704 -54.184 1.00 98.06 208 ILE A C 1
ATOM 1588 O O . ILE A 1 208 ? 27.053 13.223 -55.299 1.00 98.06 208 ILE A O 1
ATOM 1592 N N . ILE A 1 209 ? 28.147 12.598 -53.439 1.00 97.94 209 ILE A N 1
ATOM 1593 C CA . ILE A 1 209 ? 29.462 13.087 -53.879 1.00 97.94 209 ILE A CA 1
ATOM 1594 C C . ILE A 1 209 ? 29.899 12.384 -55.172 1.00 97.94 209 ILE A C 1
ATOM 1596 O O . ILE A 1 209 ? 30.327 13.052 -56.113 1.00 97.94 209 ILE A O 1
ATOM 1600 N N . ILE A 1 210 ? 29.750 11.058 -55.254 1.00 98.00 210 ILE A N 1
ATOM 1601 C CA . ILE A 1 210 ? 30.084 10.285 -56.460 1.00 98.00 210 ILE A CA 1
ATOM 1602 C C . ILE A 1 210 ? 29.246 10.754 -57.658 1.00 98.00 210 ILE A C 1
ATOM 1604 O O . ILE A 1 210 ? 29.797 10.976 -58.736 1.00 98.00 210 ILE A O 1
ATOM 1608 N N . ILE A 1 211 ? 27.937 10.961 -57.477 1.00 97.94 211 ILE A N 1
ATOM 1609 C CA . ILE A 1 211 ? 27.044 11.456 -58.537 1.00 97.94 211 ILE A CA 1
ATOM 1610 C C . ILE A 1 211 ? 27.489 12.842 -59.024 1.00 97.94 211 ILE A C 1
ATOM 1612 O O . ILE A 1 211 ? 27.576 13.063 -60.232 1.00 97.94 211 ILE A O 1
ATOM 1616 N N . ILE A 1 212 ? 27.819 13.758 -58.109 1.00 97.25 212 ILE A N 1
ATOM 1617 C CA . ILE A 1 212 ? 28.310 15.101 -58.456 1.00 97.25 212 ILE A CA 1
ATOM 1618 C C . ILE A 1 212 ? 29.601 15.011 -59.280 1.00 97.25 212 ILE A C 1
ATOM 1620 O O . ILE A 1 212 ? 29.715 15.680 -60.308 1.00 97.25 212 ILE A O 1
ATOM 1624 N N . ILE A 1 213 ? 30.551 14.159 -58.879 1.00 97.19 213 ILE A N 1
ATOM 1625 C CA . ILE A 1 213 ? 31.807 13.949 -59.618 1.00 97.19 213 ILE A CA 1
ATOM 1626 C C . ILE A 1 213 ? 31.528 13.439 -61.039 1.00 97.19 213 ILE A C 1
ATOM 1628 O O . ILE A 1 213 ? 32.095 13.966 -61.997 1.00 97.19 213 ILE A O 1
ATOM 1632 N N . ILE A 1 214 ? 30.630 12.460 -61.197 1.00 96.81 214 ILE A N 1
ATOM 1633 C CA . ILE A 1 214 ? 30.247 11.924 -62.515 1.00 96.81 214 ILE A CA 1
ATOM 1634 C C . ILE A 1 214 ? 29.650 13.026 -63.402 1.00 96.81 214 ILE A C 1
ATOM 1636 O O . ILE A 1 214 ? 30.039 13.154 -64.563 1.00 96.81 214 ILE A O 1
ATOM 1640 N N . ILE A 1 215 ? 28.746 13.852 -62.863 1.00 95.75 215 ILE A N 1
ATOM 1641 C CA . ILE A 1 215 ? 28.132 14.967 -63.601 1.00 95.75 215 ILE A CA 1
ATOM 1642 C C . ILE A 1 215 ? 29.198 15.964 -64.076 1.00 95.75 215 ILE A C 1
ATOM 1644 O O . ILE A 1 215 ? 29.177 16.368 -65.240 1.00 95.75 215 ILE A O 1
ATOM 1648 N N . ILE A 1 216 ? 30.152 16.328 -63.212 1.00 94.00 216 ILE A N 1
ATOM 1649 C CA . ILE A 1 216 ? 31.251 17.238 -63.568 1.00 94.00 216 ILE A CA 1
ATOM 1650 C C . ILE A 1 216 ? 32.068 16.667 -64.735 1.00 94.00 216 ILE A C 1
ATOM 1652 O O . ILE A 1 216 ? 32.304 17.376 -65.713 1.00 94.00 216 ILE A O 1
ATOM 1656 N N . ILE A 1 217 ? 32.441 15.382 -64.680 1.00 93.31 217 ILE A N 1
ATOM 1657 C CA . ILE A 1 217 ? 33.207 14.714 -65.747 1.00 93.31 217 ILE A CA 1
ATOM 1658 C C . ILE A 1 217 ? 32.454 14.759 -67.088 1.00 93.31 217 ILE A C 1
ATOM 1660 O O . ILE A 1 217 ? 33.055 15.075 -68.120 1.00 93.31 217 ILE A O 1
ATOM 1664 N N . ILE A 1 218 ? 31.143 14.486 -67.089 1.00 92.94 218 ILE A N 1
ATOM 1665 C CA . ILE A 1 218 ? 30.305 14.519 -68.302 1.00 92.94 218 ILE A CA 1
ATOM 1666 C C . ILE A 1 218 ? 30.256 15.933 -68.904 1.00 92.94 218 ILE A C 1
ATOM 1668 O O . ILE A 1 218 ? 30.439 16.096 -70.115 1.00 92.94 218 ILE A O 1
ATOM 1672 N N . ILE A 1 219 ? 30.052 16.961 -68.073 1.00 91.00 219 ILE A N 1
ATOM 1673 C CA . ILE A 1 219 ? 29.994 18.361 -68.525 1.00 91.00 219 ILE A CA 1
ATOM 1674 C C . ILE A 1 219 ? 31.341 18.790 -69.121 1.00 91.00 219 ILE A C 1
ATOM 1676 O O . ILE A 1 219 ? 31.367 19.324 -70.229 1.00 91.00 219 ILE A O 1
ATOM 1680 N N . THR A 1 220 ? 32.459 18.515 -68.440 1.00 89.81 220 THR A N 1
ATOM 1681 C CA . THR A 1 220 ? 33.809 18.859 -68.926 1.00 89.81 220 THR A CA 1
ATOM 1682 C C . THR A 1 220 ? 34.156 18.160 -70.245 1.00 89.81 220 THR A C 1
ATOM 1684 O O . THR A 1 220 ? 34.857 18.733 -71.076 1.00 89.81 220 THR A O 1
ATOM 1687 N N . SER A 1 221 ? 33.640 16.950 -70.474 1.00 88.62 221 SER A N 1
ATOM 1688 C CA . SER A 1 221 ? 33.871 16.207 -71.722 1.00 88.62 221 SER A CA 1
ATOM 1689 C C . SER A 1 221 ? 33.126 16.799 -72.929 1.00 88.62 221 SER A C 1
ATOM 1691 O O . SER A 1 221 ? 33.537 16.570 -74.061 1.00 88.62 221 SER A O 1
ATOM 1693 N N . SER A 1 222 ? 32.054 17.569 -72.709 1.00 81.44 222 SER A N 1
ATOM 1694 C CA . SER A 1 222 ? 31.193 18.110 -73.776 1.00 81.44 222 SER A CA 1
ATOM 1695 C C . SER A 1 222 ? 31.684 19.452 -74.349 1.00 81.44 222 SER A C 1
ATOM 1697 O O . SER A 1 222 ? 31.271 19.853 -75.433 1.00 81.44 222 SER A O 1
ATOM 1699 N N . THR A 1 223 ? 32.575 20.163 -73.652 1.00 64.75 223 THR A N 1
ATOM 1700 C CA . THR A 1 223 ? 33.081 21.495 -74.043 1.00 64.75 223 THR A CA 1
ATOM 1701 C C . THR A 1 223 ? 34.316 21.470 -74.953 1.00 64.75 223 THR A C 1
ATOM 1703 O O . THR A 1 223 ? 34.810 22.528 -75.336 1.00 64.75 223 THR A O 1
ATOM 1706 N N . SER A 1 224 ? 34.823 20.295 -75.332 1.00 58.50 224 SER A N 1
ATOM 1707 C CA . SER A 1 224 ? 36.034 20.142 -76.156 1.00 58.50 224 SER A CA 1
ATOM 1708 C C . SER A 1 224 ? 35.776 20.032 -77.670 1.00 58.50 224 SER A C 1
ATOM 1710 O O . SER A 1 224 ? 36.726 19.880 -78.436 1.00 58.50 224 SER A O 1
ATOM 1712 N N . SER A 1 225 ? 34.529 20.172 -78.137 1.00 50.72 225 SER A N 1
ATOM 1713 C CA . SER A 1 225 ? 34.167 20.066 -79.559 1.00 50.72 225 SER A CA 1
ATOM 1714 C C . SER A 1 225 ? 33.512 21.334 -80.125 1.00 50.72 225 SER A C 1
ATOM 1716 O O . SER A 1 225 ? 32.312 21.353 -80.382 1.00 50.72 225 SER A O 1
ATOM 1718 N N . SER A 1 226 ? 34.308 22.381 -80.373 1.00 45.06 226 SER A N 1
ATOM 1719 C CA . SER A 1 226 ? 34.031 23.377 -81.426 1.00 45.06 226 SER A CA 1
ATOM 1720 C C . SER A 1 226 ? 35.265 24.243 -81.720 1.00 45.06 226 SER A C 1
ATOM 1722 O O . SER A 1 226 ? 35.523 25.231 -81.032 1.00 45.06 226 SER A O 1
ATOM 1724 N N . SER A 1 227 ? 36.011 23.905 -82.774 1.00 43.25 227 SER A N 1
ATOM 1725 C CA . SER A 1 227 ? 36.943 24.829 -83.430 1.00 43.25 227 SER A CA 1
ATOM 1726 C C . SER A 1 227 ? 36.970 24.614 -84.947 1.00 43.25 227 SER A C 1
ATOM 1728 O O . SER A 1 227 ? 37.511 23.644 -85.465 1.00 43.25 227 SER A O 1
ATOM 1730 N N . SER A 1 228 ? 36.332 25.537 -85.667 1.00 41.44 228 SER A N 1
ATOM 1731 C CA . SER A 1 228 ? 36.759 26.173 -86.933 1.00 41.44 228 SER A CA 1
ATOM 1732 C C . SER A 1 228 ? 35.571 27.034 -87.414 1.00 41.44 228 SER A C 1
ATOM 1734 O O . SER A 1 228 ? 34.434 26.599 -87.302 1.00 41.44 228 SER A O 1
ATOM 1736 N N . SER A 1 229 ? 35.693 28.285 -87.862 1.00 39.34 229 SER A N 1
ATOM 1737 C CA . SER A 1 229 ? 36.833 29.011 -88.425 1.00 39.34 229 SER A CA 1
ATOM 1738 C C . SER A 1 229 ? 36.609 30.540 -88.441 1.00 39.34 229 SER A C 1
ATOM 1740 O O . SER A 1 229 ? 35.489 31.017 -88.588 1.00 39.34 229 SER A O 1
ATOM 1742 N N . SER A 1 230 ? 37.745 31.251 -88.405 1.00 40.94 230 SER A N 1
ATOM 1743 C CA . SER A 1 230 ? 38.096 32.511 -89.095 1.00 40.94 230 SER A CA 1
ATOM 1744 C C . SER A 1 230 ? 37.473 33.866 -88.699 1.00 40.94 230 SER A C 1
ATOM 1746 O O . SER A 1 230 ? 36.424 34.278 -89.178 1.00 40.94 230 SER A O 1
ATOM 1748 N N . SER A 1 231 ? 38.325 34.602 -87.972 1.00 44.09 231 SER A N 1
ATOM 1749 C CA . SER A 1 231 ? 38.828 35.967 -88.225 1.00 44.09 231 SER A CA 1
ATOM 1750 C C . SER A 1 231 ? 37.941 37.205 -88.033 1.00 44.09 231 SER A C 1
ATOM 1752 O O . SER A 1 231 ? 37.115 37.559 -88.865 1.00 44.09 231 SER A O 1
ATOM 1754 N N . SER A 1 232 ? 38.417 37.983 -87.055 1.00 43.28 232 SER A N 1
ATOM 1755 C CA . SER A 1 232 ? 38.661 39.433 -87.044 1.00 43.28 232 SER A CA 1
ATOM 1756 C C . SER A 1 232 ? 37.758 40.324 -86.181 1.00 43.28 232 SER A C 1
ATOM 1758 O O . SER A 1 232 ? 36.568 40.499 -86.399 1.00 43.28 232 SER A O 1
ATOM 1760 N N . SER A 1 233 ? 38.474 40.967 -85.252 1.00 43.69 233 SER A N 1
ATOM 1761 C CA . SER A 1 233 ? 38.234 42.226 -84.545 1.00 43.69 233 SER A CA 1
ATOM 1762 C C . SER A 1 233 ? 37.187 42.322 -83.427 1.00 43.69 233 SER A C 1
ATOM 1764 O O . SER A 1 233 ? 35.985 42.193 -83.609 1.00 43.69 233 SER A O 1
ATOM 1766 N N . SER A 1 234 ? 37.746 42.788 -82.305 1.00 42.56 234 SER A N 1
ATOM 1767 C CA . SER A 1 234 ? 37.214 43.715 -81.301 1.00 42.56 234 SER A CA 1
ATOM 1768 C C . SER A 1 234 ? 36.354 43.202 -80.138 1.00 42.56 234 SER A C 1
ATOM 1770 O O . SER A 1 234 ? 35.204 42.810 -80.270 1.00 42.56 234 SER A O 1
ATOM 1772 N N . SER A 1 235 ? 36.956 43.427 -78.964 1.00 45.25 235 SER A N 1
ATOM 1773 C CA . SER A 1 235 ? 36.385 43.926 -77.707 1.00 45.25 235 SER A CA 1
ATOM 1774 C C . SER A 1 235 ? 35.509 43.027 -76.826 1.00 45.25 235 SER A C 1
ATOM 1776 O O . SER A 1 235 ? 34.358 42.733 -77.117 1.00 45.25 235 SER A O 1
ATOM 1778 N N . SER A 1 236 ? 36.040 42.876 -75.607 1.00 46.88 236 SER A N 1
ATOM 1779 C CA . SER A 1 236 ? 35.372 42.979 -74.302 1.00 46.88 236 SER A CA 1
ATOM 1780 C C . SER A 1 236 ? 34.700 41.743 -73.676 1.00 46.88 236 SER A C 1
ATOM 1782 O O . SER A 1 236 ? 33.743 41.177 -74.184 1.00 46.88 236 SER A O 1
ATOM 1784 N N . SER A 1 237 ? 35.185 41.454 -72.459 1.00 49.81 237 SER A N 1
ATOM 1785 C CA . SER A 1 237 ? 34.423 40.971 -71.295 1.00 49.81 237 SER A CA 1
ATOM 1786 C C . SER A 1 237 ? 34.002 39.497 -71.241 1.00 49.81 237 SER A C 1
ATOM 1788 O O . SER A 1 237 ? 32.818 39.180 -71.237 1.00 49.81 237 SER A O 1
ATOM 1790 N N . SER A 1 238 ? 34.968 38.591 -71.043 1.00 51.91 238 SER A N 1
ATOM 1791 C CA . SER A 1 238 ? 34.690 37.174 -70.719 1.00 51.91 238 SER A CA 1
ATOM 1792 C C . SER A 1 238 ? 34.996 36.779 -69.264 1.00 51.91 238 SER A C 1
ATOM 1794 O O . SER A 1 238 ? 34.500 35.759 -68.796 1.00 51.91 238 SER A O 1
ATOM 1796 N N . SER A 1 239 ? 35.728 37.601 -68.500 1.00 51.53 239 SER A N 1
ATOM 1797 C CA . SER A 1 239 ? 36.057 37.299 -67.091 1.00 51.53 239 SER A CA 1
ATOM 1798 C C . SER A 1 239 ? 34.931 37.637 -66.099 1.00 51.53 239 SER A C 1
ATOM 1800 O O . SER A 1 239 ? 34.958 37.187 -64.958 1.00 51.53 239 SER A O 1
ATOM 1802 N N . SER A 1 240 ? 33.916 38.395 -66.525 1.00 52.94 240 SER A N 1
ATOM 1803 C CA . SER A 1 240 ? 32.793 38.830 -65.677 1.00 52.94 240 SER A CA 1
ATOM 1804 C C . SER A 1 240 ? 31.649 37.806 -65.603 1.00 52.94 240 SER A C 1
ATOM 1806 O O . SER A 1 240 ? 30.896 37.799 -64.636 1.00 52.94 240 SER A O 1
ATOM 1808 N N . GLN A 1 241 ? 31.521 36.916 -66.594 1.00 53.44 241 GLN A N 1
ATOM 1809 C CA . GLN A 1 241 ? 30.410 35.951 -66.695 1.00 53.44 241 GLN A CA 1
ATOM 1810 C C . GLN A 1 241 ? 30.598 34.731 -65.771 1.00 53.44 241 GLN A C 1
ATOM 1812 O O . GLN A 1 241 ? 29.635 34.232 -65.194 1.00 53.44 241 GLN A O 1
ATOM 1817 N N . LEU A 1 242 ? 31.847 34.301 -65.547 1.00 53.66 242 LEU A N 1
ATOM 1818 C CA . LEU A 1 242 ? 32.174 33.161 -64.676 1.00 53.66 242 LEU A CA 1
ATOM 1819 C C . LEU A 1 242 ? 31.966 33.464 -63.179 1.00 53.66 242 LEU A C 1
ATOM 1821 O O . LEU A 1 242 ? 31.569 32.583 -62.422 1.00 53.66 242 LEU A O 1
ATOM 1825 N N . ILE A 1 243 ? 32.156 34.720 -62.758 1.00 54.97 243 ILE A N 1
ATOM 1826 C CA . ILE A 1 243 ? 31.949 35.157 -61.364 1.00 54.97 243 ILE A CA 1
ATOM 1827 C C . ILE A 1 243 ? 30.450 35.329 -61.040 1.00 54.97 243 ILE A C 1
ATOM 1829 O O . ILE A 1 243 ? 30.027 35.059 -59.918 1.00 54.97 243 ILE A O 1
ATOM 1833 N N . ILE A 1 244 ? 29.621 35.704 -62.022 1.00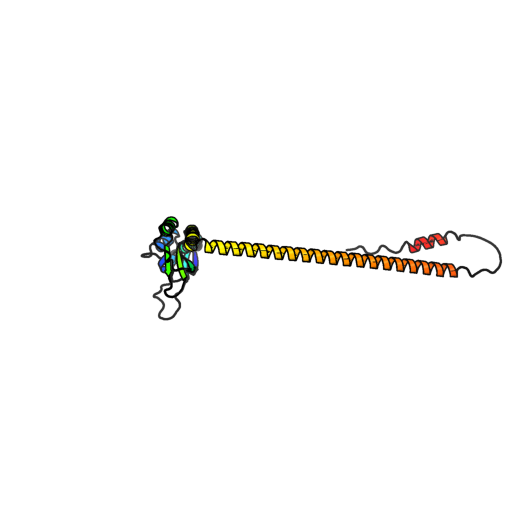 55.16 244 ILE A N 1
ATOM 1834 C CA . ILE A 1 244 ? 28.172 35.903 -61.830 1.00 55.16 244 ILE A CA 1
ATOM 1835 C C . ILE A 1 244 ? 27.426 34.565 -61.682 1.00 55.16 244 ILE A C 1
ATOM 1837 O O . ILE A 1 244 ? 26.510 34.465 -60.868 1.00 55.16 244 ILE A O 1
ATOM 1841 N N . ILE A 1 245 ? 27.850 33.505 -62.379 1.00 56.50 245 ILE A N 1
ATOM 1842 C CA . ILE A 1 245 ? 27.217 32.176 -62.277 1.00 56.50 245 ILE A CA 1
ATOM 1843 C C . ILE A 1 245 ? 27.499 31.513 -60.915 1.00 56.50 245 ILE A C 1
ATOM 1845 O O . ILE A 1 245 ? 26.612 30.880 -60.344 1.00 56.50 245 ILE A O 1
ATOM 1849 N N . ILE A 1 246 ? 28.686 31.733 -60.335 1.00 56.75 246 ILE A N 1
ATOM 1850 C CA . ILE A 1 246 ? 29.032 31.245 -58.986 1.00 56.75 246 ILE A CA 1
ATOM 1851 C C . ILE A 1 246 ? 28.231 31.978 -57.891 1.00 56.75 246 ILE A C 1
ATOM 1853 O O . ILE A 1 246 ? 27.854 31.363 -56.895 1.00 56.75 246 ILE A O 1
ATOM 1857 N N . LEU A 1 247 ? 27.891 33.259 -58.087 1.00 54.62 247 LEU A N 1
ATOM 1858 C CA . LEU A 1 247 ? 27.073 34.026 -57.134 1.00 54.62 247 LEU A CA 1
ATOM 1859 C C . LEU A 1 247 ? 25.568 33.707 -57.195 1.00 54.62 247 LEU A C 1
ATOM 1861 O O . LEU A 1 247 ? 24.878 33.887 -56.193 1.00 54.62 247 LEU A O 1
ATOM 1865 N N . ILE A 1 248 ? 25.054 33.203 -58.321 1.00 57.47 248 ILE A N 1
ATOM 1866 C CA . ILE A 1 248 ? 23.628 32.856 -58.477 1.00 57.47 248 ILE A CA 1
ATOM 1867 C C . ILE A 1 248 ? 23.299 31.486 -57.859 1.00 57.47 248 ILE A C 1
ATOM 1869 O O . ILE A 1 248 ? 22.215 31.312 -57.310 1.00 57.47 248 ILE A O 1
ATOM 1873 N N . ILE A 1 249 ? 24.235 30.530 -57.857 1.00 56.72 249 ILE A N 1
ATOM 1874 C CA . ILE A 1 249 ? 24.012 29.198 -57.256 1.00 56.72 249 ILE A CA 1
ATOM 1875 C C . ILE A 1 249 ? 24.101 29.233 -55.718 1.00 56.72 249 ILE A C 1
ATOM 1877 O O . ILE A 1 249 ? 23.446 28.441 -55.046 1.00 56.72 249 ILE A O 1
ATOM 1881 N N . ILE A 1 250 ? 24.848 30.181 -55.140 1.00 52.34 250 ILE A N 1
ATOM 1882 C CA . ILE A 1 250 ? 24.961 30.345 -53.676 1.00 52.34 250 ILE A CA 1
ATOM 1883 C C . ILE A 1 250 ? 23.744 31.089 -53.081 1.00 52.34 250 ILE A C 1
ATOM 1885 O O . ILE A 1 250 ? 23.570 31.102 -51.862 1.00 52.34 250 ILE A O 1
ATOM 1889 N N . ASN A 1 251 ? 22.865 31.677 -53.904 1.00 62.25 251 ASN A N 1
ATOM 1890 C CA . ASN A 1 251 ? 21.805 32.563 -53.422 1.00 62.25 251 ASN A CA 1
ATOM 1891 C C . ASN A 1 251 ? 20.390 32.198 -53.904 1.00 62.25 251 ASN A C 1
ATOM 1893 O O . ASN A 1 251 ? 19.844 32.897 -54.751 1.00 62.25 251 ASN A O 1
ATOM 1897 N N . VAL A 1 252 ? 19.764 31.172 -53.306 1.00 51.12 252 VAL A N 1
ATOM 1898 C CA . VAL A 1 252 ? 18.289 31.021 -53.208 1.00 51.12 252 VAL A CA 1
ATOM 1899 C C . VAL A 1 252 ? 17.950 30.154 -51.967 1.00 51.12 252 VAL A C 1
ATOM 1901 O O . VAL A 1 252 ? 18.636 29.160 -51.750 1.00 51.12 252 VAL A O 1
ATOM 1904 N N . PRO A 1 253 ? 16.874 30.383 -51.182 1.00 50.34 253 PRO A N 1
ATOM 1905 C CA . PRO A 1 253 ? 16.462 31.584 -50.454 1.00 50.34 253 PRO A CA 1
ATOM 1906 C C . PRO A 1 253 ? 16.229 31.297 -48.941 1.00 50.34 253 PRO A C 1
ATOM 1908 O O . PRO A 1 253 ? 15.672 30.276 -48.537 1.00 50.34 253 PRO A O 1
ATOM 1911 N N . LYS A 1 254 ? 16.548 32.256 -48.066 1.00 50.12 254 LYS A N 1
ATOM 1912 C CA . LYS A 1 254 ? 15.963 32.330 -46.712 1.00 50.12 254 LYS A CA 1
ATOM 1913 C C . LYS A 1 254 ? 14.485 32.722 -46.848 1.00 50.12 254 LYS A C 1
ATOM 1915 O O . LYS A 1 254 ? 14.209 33.897 -47.055 1.00 50.12 254 LYS A O 1
ATOM 1920 N N . ALA A 1 255 ? 13.546 31.785 -46.717 1.00 47.34 255 ALA A N 1
ATOM 1921 C CA . ALA A 1 255 ? 12.131 32.116 -46.511 1.00 47.34 255 ALA A CA 1
ATOM 1922 C C . ALA A 1 255 ? 11.347 30.953 -45.877 1.00 47.34 255 ALA A C 1
ATOM 1924 O O . ALA A 1 255 ? 10.825 30.094 -46.580 1.00 47.34 255 ALA A O 1
ATOM 1925 N N . ASN A 1 256 ? 11.296 30.921 -44.540 1.00 41.34 256 ASN A N 1
ATOM 1926 C CA . ASN A 1 256 ? 10.058 30.988 -43.742 1.00 41.34 256 ASN A CA 1
ATOM 1927 C C . ASN A 1 256 ? 10.350 30.623 -42.277 1.00 41.34 256 ASN A C 1
ATOM 1929 O O . ASN A 1 256 ? 10.232 29.476 -41.860 1.00 41.34 256 ASN A O 1
ATOM 1933 N N . LEU A 1 257 ? 10.737 31.644 -41.506 1.00 39.91 257 LEU A N 1
ATOM 1934 C CA . LEU A 1 257 ? 10.662 31.655 -40.048 1.00 39.91 257 LEU A CA 1
ATOM 1935 C C . LEU A 1 257 ? 9.574 32.677 -39.681 1.00 39.91 257 LEU A C 1
ATOM 1937 O O . LEU A 1 257 ? 9.833 33.879 -39.653 1.00 39.91 257 LEU A O 1
ATOM 1941 N N . CYS A 1 258 ? 8.344 32.207 -39.487 1.00 42.53 258 CYS A N 1
ATOM 1942 C CA . CYS A 1 258 ? 7.301 32.942 -38.775 1.00 42.53 258 CYS A CA 1
ATOM 1943 C C . CYS A 1 258 ? 6.279 31.945 -38.204 1.00 42.53 258 CYS A C 1
ATOM 1945 O O . CYS A 1 258 ? 5.247 31.697 -38.822 1.00 42.53 258 CYS A O 1
ATOM 1947 N N . LEU A 1 259 ? 6.671 31.324 -37.082 1.00 36.97 259 LEU A N 1
ATOM 1948 C CA . LEU A 1 259 ? 5.917 30.869 -35.895 1.00 36.97 259 LEU A CA 1
ATOM 1949 C C . LEU A 1 259 ? 6.698 29.755 -35.191 1.00 36.97 259 LEU A C 1
ATOM 1951 O O . LEU A 1 259 ? 6.971 28.722 -35.838 1.00 36.97 259 LEU A O 1
#

Organism: Stichopus japonicus (NCBI:txid307972)

pLDDT: mean 77.97, std 17.95, range [36.97, 98.38]

Radius of gyration: 46.66 Å; chains: 1; bounding box: 86×74×124 Å

Foldseek 3Di:
DDDDDPPQQKDKDKDFADPVQVDQCCDDVNPNVVVLCVVLVKDKDAQDPPPDDDDDDRGRIIIIIGHPRSSVSSVVSSQQSGKDKDKDKAQQDPPDDPPCPPPQNVCLCVVLVWDWDWDDDVPHSIIMIMIIDTSNRPVSSVVSVVSCCPVPNDPVVVVVVVVVVVVVVVVVVVVVVVVVVVVVVVVVVVVVVVVVVVVVVVVVVVVVVVVVVVVVVVVVVVPPDDDDDDDDDDDDDDVVVVVVVVVVVVDDDPDDDDD

InterPro domains:
  IPR004087 K Homology domain [SM00322] (9-83)
  IPR004088 K Homology domain, type 1 [PF00013] (12-80)
  IPR036612 K Homology domain, type 1 superfamily [SSF54791] (4-82)
  IPR047554 BICC1, second type I KH [cd22421] (9-79)
  IPR054727 Protein bicaudal C homolog 1, KH-like domain [PF22985] (85-156)

Sequence (259 aa):
MSVLDTKSNRVTLKMDVSFTEHSHIIGKGGNIIRKVMEETGCHIHFPDSNRCTQQQEKSNQVSIAGQITGAEQARAKIRELLPLVLFFELPISGGLQPDMNSPTVQHVVQSCNVAVNMKQKGRGFSTTVTVRGSASNTGGVKDACVKLMDHLAGTVGVSFIIIIIIVNVVVIFIISIFIIIIIIIIILIIIIIFIIIIIIIIIIIIIIIIIIIIIIIIITSSTSSSSSSSSSSSSSSSSSQLIIIILIIINVPKANLCL